Protein AF-A0A8D7ZT74-F1 (afdb_monomer_lite)

Radius of gyration: 28.77 Å; chains: 1; bounding box: 33×111×39 Å

Structure (mmCIF, N/CA/C/O backbone):
data_AF-A0A8D7ZT74-F1
#
_entry.id   AF-A0A8D7ZT74-F1
#
loop_
_atom_site.group_PDB
_atom_site.id
_atom_site.type_symbol
_atom_site.label_atom_id
_atom_site.label_alt_id
_atom_site.label_comp_id
_atom_site.label_asym_id
_atom_site.label_entity_id
_atom_site.label_seq_id
_atom_site.pdbx_PDB_ins_code
_atom_site.Cartn_x
_atom_site.Cartn_y
_atom_site.Cartn_z
_atom_site.occupancy
_atom_site.B_iso_or_equiv
_atom_site.auth_seq_id
_atom_site.auth_comp_id
_atom_site.auth_asym_id
_atom_site.auth_atom_id
_atom_site.pdbx_PDB_model_num
ATOM 1 N N . MET A 1 1 ? 7.612 89.922 0.040 1.00 50.81 1 MET A N 1
ATOM 2 C CA . MET A 1 1 ? 6.736 89.332 1.081 1.00 50.81 1 MET A CA 1
ATOM 3 C C . MET A 1 1 ? 5.707 88.321 0.533 1.00 50.81 1 MET A C 1
ATOM 5 O O . MET A 1 1 ? 4.743 88.034 1.226 1.00 50.81 1 MET A O 1
ATOM 9 N N . VAL A 1 2 ? 5.893 87.746 -0.671 1.00 52.97 2 VAL A N 1
ATOM 10 C CA . VAL A 1 2 ? 4.916 86.804 -1.280 1.00 52.97 2 VAL A CA 1
ATOM 11 C C . VAL A 1 2 ? 5.521 85.419 -1.597 1.00 52.97 2 VAL A C 1
ATOM 13 O O . VAL A 1 2 ? 4.781 84.445 -1.666 1.00 52.97 2 VAL A O 1
ATOM 16 N N . GLU A 1 3 ? 6.849 85.276 -1.694 1.00 52.16 3 GLU A N 1
ATOM 17 C CA . GLU A 1 3 ? 7.494 83.979 -1.998 1.00 52.16 3 GLU A CA 1
ATOM 18 C C . GLU A 1 3 ? 7.649 83.031 -0.795 1.00 52.16 3 GLU A C 1
ATOM 20 O O . GLU A 1 3 ? 7.615 81.814 -0.961 1.00 52.16 3 GLU A O 1
ATOM 25 N N . GLU A 1 4 ? 7.730 83.545 0.433 1.00 50.16 4 GLU A N 1
ATOM 26 C CA . GLU A 1 4 ? 7.995 82.718 1.624 1.00 50.16 4 GLU A CA 1
ATOM 27 C C . GLU A 1 4 ? 6.780 81.864 2.050 1.00 50.16 4 GLU A C 1
ATOM 29 O O . GLU A 1 4 ? 6.919 80.769 2.592 1.00 50.16 4 GLU A O 1
ATOM 34 N N . ALA A 1 5 ? 5.560 82.302 1.716 1.00 52.59 5 ALA A N 1
ATOM 35 C CA . ALA A 1 5 ? 4.325 81.583 2.042 1.00 52.59 5 ALA A CA 1
ATOM 36 C C . ALA A 1 5 ? 4.020 80.400 1.097 1.00 52.59 5 ALA A C 1
ATOM 38 O O . ALA A 1 5 ? 3.208 79.533 1.438 1.00 52.59 5 ALA A O 1
ATOM 39 N N . ALA A 1 6 ? 4.641 80.353 -0.088 1.00 53.47 6 ALA A N 1
ATOM 40 C CA . ALA A 1 6 ? 4.446 79.275 -1.059 1.00 53.47 6 ALA A CA 1
ATOM 41 C C . ALA A 1 6 ? 5.324 78.050 -0.740 1.00 53.47 6 ALA A C 1
ATOM 43 O O . ALA A 1 6 ? 4.832 76.921 -0.788 1.00 53.47 6 ALA A O 1
ATOM 44 N N . ALA A 1 7 ? 6.573 78.271 -0.315 1.00 55.19 7 ALA A N 1
ATOM 45 C CA . ALA A 1 7 ? 7.520 77.206 0.030 1.00 55.19 7 ALA A CA 1
ATOM 46 C C . ALA A 1 7 ? 7.070 76.381 1.257 1.00 55.19 7 ALA A C 1
ATOM 48 O O . ALA A 1 7 ? 7.042 75.150 1.207 1.00 55.19 7 ALA A O 1
ATOM 49 N N . LEU A 1 8 ? 6.578 77.047 2.312 1.00 55.69 8 LEU A N 1
ATOM 50 C CA . LEU A 1 8 ? 6.068 76.393 3.530 1.00 55.69 8 LEU A CA 1
ATOM 51 C C . LEU A 1 8 ? 4.826 75.513 3.277 1.00 55.69 8 LEU A C 1
ATOM 53 O O . LEU A 1 8 ? 4.621 74.496 3.947 1.00 55.69 8 LEU A O 1
ATOM 57 N N . LYS A 1 9 ? 3.992 75.862 2.287 1.00 52.91 9 LYS A N 1
ATOM 58 C CA . LYS A 1 9 ? 2.822 75.049 1.904 1.00 52.91 9 LYS A CA 1
ATOM 59 C C . LYS A 1 9 ? 3.209 73.817 1.085 1.00 52.91 9 LYS A C 1
ATOM 61 O O . LYS A 1 9 ? 2.532 72.791 1.191 1.00 52.91 9 LYS A O 1
ATOM 66 N N . GLU A 1 10 ? 4.280 73.882 0.295 1.00 55.50 10 GLU A N 1
ATOM 67 C CA . GLU A 1 10 ? 4.734 72.748 -0.516 1.00 55.50 10 GLU A CA 1
ATOM 68 C C . GLU A 1 10 ? 5.486 71.694 0.321 1.00 55.50 10 GLU A C 1
ATOM 70 O O . GLU A 1 10 ? 5.244 70.490 0.160 1.00 55.50 10 GLU A O 1
ATOM 75 N N . GLU A 1 11 ? 6.309 72.120 1.288 1.00 56.75 11 GLU A N 1
ATOM 76 C CA . GLU A 1 11 ? 6.985 71.213 2.232 1.00 56.75 11 GLU A CA 1
ATOM 77 C C . GLU A 1 11 ? 5.994 70.482 3.153 1.00 56.75 11 GLU A C 1
ATOM 79 O O . GLU A 1 11 ? 6.105 69.265 3.345 1.00 56.75 11 GLU A O 1
ATOM 84 N N . SER A 1 12 ? 4.950 71.170 3.631 1.00 58.59 12 SER A N 1
ATOM 85 C CA . SER A 1 12 ? 3.907 70.578 4.486 1.00 58.59 12 SER A CA 1
ATOM 86 C C . SER A 1 12 ? 3.098 69.480 3.767 1.00 58.59 12 SER A C 1
ATOM 88 O O . SER A 1 12 ? 2.785 68.428 4.336 1.00 58.59 12 SER A O 1
ATOM 90 N N . LYS A 1 13 ? 2.847 69.637 2.458 1.00 60.62 13 LYS A N 1
ATOM 91 C CA . LYS A 1 13 ? 2.103 68.650 1.653 1.00 60.62 13 LYS A CA 1
ATOM 92 C C . LYS A 1 13 ? 2.939 67.402 1.317 1.00 60.62 13 LYS A C 1
ATOM 94 O O . LYS A 1 13 ? 2.393 66.296 1.249 1.00 60.62 13 LYS A O 1
ATOM 99 N N . LYS A 1 14 ? 4.263 67.544 1.151 1.00 60.19 14 LYS A N 1
ATOM 100 C CA . LYS A 1 14 ? 5.202 66.414 0.970 1.00 60.19 14 LYS A CA 1
ATOM 101 C C . LYS A 1 14 ? 5.431 65.635 2.271 1.00 60.19 14 LYS A C 1
ATOM 103 O O . LYS A 1 14 ? 5.461 64.401 2.230 1.00 60.19 14 LYS A O 1
ATOM 108 N N . ALA A 1 15 ? 5.516 66.316 3.416 1.00 58.72 15 ALA A N 1
ATOM 109 C CA . ALA A 1 15 ? 5.643 65.676 4.728 1.00 58.72 15 ALA A CA 1
ATOM 110 C C . ALA A 1 15 ? 4.406 64.825 5.078 1.00 58.72 15 ALA A C 1
ATOM 112 O O . ALA A 1 15 ? 4.544 63.661 5.467 1.00 58.72 15 ALA A O 1
ATOM 113 N N . ALA A 1 16 ? 3.198 65.341 4.821 1.00 60.66 16 ALA A N 1
ATOM 114 C CA . ALA A 1 16 ? 1.949 64.611 5.055 1.00 60.66 16 ALA A CA 1
ATOM 115 C C . ALA A 1 16 ? 1.825 63.334 4.194 1.00 60.66 16 ALA A C 1
ATOM 117 O O . ALA A 1 16 ? 1.403 62.282 4.680 1.00 60.66 16 ALA A O 1
ATOM 118 N N . LYS A 1 17 ? 2.262 63.375 2.926 1.00 63.47 17 LYS A N 1
ATOM 119 C CA . LYS A 1 17 ? 2.197 62.215 2.015 1.00 63.47 17 LYS A CA 1
ATOM 120 C C . LYS A 1 17 ? 3.207 61.113 2.376 1.00 63.47 17 LYS A C 1
ATOM 122 O O . LYS A 1 17 ? 2.916 59.931 2.189 1.00 63.47 17 LYS A O 1
ATOM 127 N N . LYS A 1 18 ? 4.370 61.473 2.937 1.00 61.38 18 LYS A N 1
ATOM 128 C CA . LYS A 1 18 ? 5.389 60.514 3.406 1.00 61.38 18 LYS A CA 1
ATOM 129 C C . LYS A 1 18 ? 4.980 59.835 4.722 1.00 61.38 18 LYS A C 1
ATOM 131 O O . LYS A 1 18 ? 5.212 58.636 4.873 1.00 61.38 18 LYS A O 1
ATOM 136 N N . ALA A 1 19 ? 4.301 60.558 5.616 1.00 60.06 19 ALA A N 1
ATOM 137 C CA . ALA A 1 19 ? 3.733 59.994 6.844 1.00 60.06 19 ALA A CA 1
ATOM 138 C C . ALA A 1 19 ? 2.594 58.994 6.555 1.00 60.06 19 ALA A C 1
ATOM 140 O O . ALA A 1 19 ? 2.574 57.900 7.121 1.00 60.06 19 ALA A O 1
ATOM 141 N N . ALA A 1 20 ? 1.710 59.302 5.598 1.00 59.56 20 ALA A N 1
ATOM 142 C CA . ALA A 1 20 ? 0.624 58.401 5.200 1.00 59.56 20 ALA A CA 1
ATOM 143 C C . ALA A 1 20 ? 1.129 57.092 4.550 1.00 59.56 20 ALA A C 1
ATOM 145 O O . ALA A 1 20 ? 0.601 56.012 4.818 1.00 59.56 20 ALA A O 1
ATOM 146 N N . ALA A 1 21 ? 2.196 57.155 3.742 1.00 61.31 21 ALA A N 1
ATOM 147 C CA . ALA A 1 21 ? 2.787 55.968 3.115 1.00 61.31 21 ALA A CA 1
ATOM 148 C C . ALA A 1 21 ? 3.536 55.060 4.115 1.00 61.31 21 ALA A C 1
ATOM 150 O O . ALA A 1 21 ? 3.545 53.835 3.954 1.00 61.31 21 ALA A O 1
ATOM 151 N N . ALA A 1 22 ? 4.138 55.637 5.161 1.00 61.06 22 ALA A N 1
ATOM 152 C CA . ALA A 1 22 ? 4.781 54.878 6.234 1.00 61.06 22 ALA A CA 1
ATOM 153 C C . ALA A 1 22 ? 3.751 54.159 7.126 1.00 61.06 22 ALA A C 1
ATOM 155 O O . ALA A 1 22 ? 3.940 52.983 7.448 1.00 61.06 22 ALA A O 1
ATOM 156 N N . ALA A 1 23 ? 2.626 54.814 7.435 1.00 59.34 23 ALA A N 1
ATOM 157 C CA . ALA A 1 23 ? 1.531 54.214 8.198 1.00 59.34 23 ALA A CA 1
ATOM 158 C C . ALA A 1 23 ? 0.884 53.023 7.459 1.00 59.34 23 ALA A C 1
ATOM 160 O O . ALA A 1 23 ? 0.647 51.973 8.057 1.00 59.34 23 ALA A O 1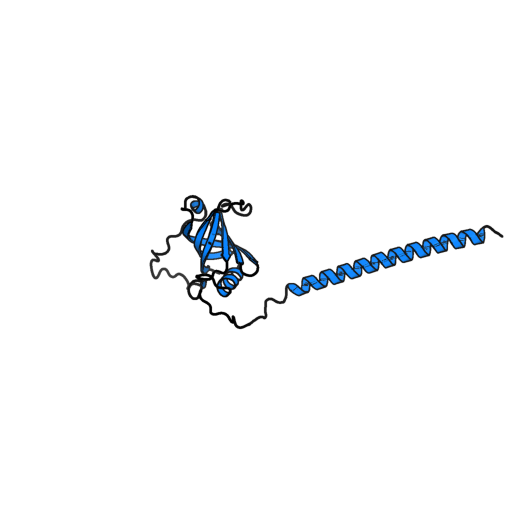
ATOM 161 N N . ALA A 1 24 ? 0.696 53.124 6.137 1.00 61.09 24 ALA A N 1
ATOM 162 C CA . ALA A 1 24 ? 0.127 52.036 5.336 1.00 61.09 24 ALA A CA 1
ATOM 163 C C . ALA A 1 24 ? 1.054 50.805 5.221 1.00 61.09 24 ALA A C 1
ATOM 165 O O . ALA A 1 24 ? 0.582 49.665 5.233 1.00 61.09 24 ALA A O 1
ATOM 166 N N . LYS A 1 25 ? 2.382 51.000 5.149 1.00 61.19 25 LYS A N 1
ATOM 167 C CA . LYS A 1 25 ? 3.352 49.884 5.156 1.00 61.19 25 LYS A CA 1
ATOM 168 C C . LYS A 1 25 ? 3.457 49.201 6.524 1.00 61.19 25 LYS A C 1
ATOM 170 O O . LYS A 1 25 ? 3.670 47.990 6.569 1.00 61.19 25 LYS A O 1
ATOM 175 N N . ALA A 1 26 ? 3.286 49.944 7.618 1.00 59.56 26 ALA A N 1
ATOM 176 C CA . ALA A 1 26 ? 3.262 49.375 8.964 1.00 59.56 26 ALA A CA 1
ATOM 177 C C . ALA A 1 26 ? 2.001 48.525 9.205 1.00 59.56 26 ALA A C 1
ATOM 179 O O . ALA A 1 26 ? 2.115 47.414 9.723 1.00 59.56 26 ALA A O 1
ATOM 180 N N . ALA A 1 27 ? 0.834 48.980 8.734 1.00 59.22 27 ALA A N 1
ATOM 181 C CA . ALA A 1 27 ? -0.420 48.231 8.844 1.00 59.22 27 ALA A CA 1
ATOM 182 C C . ALA A 1 27 ? -0.376 46.893 8.080 1.00 59.22 27 ALA A C 1
ATOM 184 O O . ALA A 1 27 ? -0.670 45.847 8.657 1.00 59.22 27 ALA A O 1
ATOM 185 N N . LYS A 1 28 ? 0.122 46.879 6.831 1.00 60.75 28 LYS A N 1
ATOM 186 C CA . LYS A 1 28 ? 0.255 45.626 6.057 1.00 60.75 28 LYS A CA 1
ATOM 187 C C . LYS A 1 28 ? 1.264 44.636 6.652 1.00 60.75 28 LYS A C 1
ATOM 189 O O . LYS A 1 28 ? 1.085 43.427 6.523 1.00 60.75 28 LYS A O 1
ATOM 194 N N . LYS A 1 29 ? 2.322 45.118 7.316 1.00 60.19 29 LYS A N 1
ATOM 195 C CA . LYS A 1 29 ? 3.305 44.241 7.979 1.00 60.19 29 LYS A CA 1
ATOM 196 C C . LYS A 1 29 ? 2.757 43.637 9.278 1.00 60.19 29 LYS A C 1
ATOM 198 O O . LYS A 1 29 ? 3.170 42.538 9.638 1.00 60.19 29 LYS A O 1
ATOM 203 N N . ALA A 1 30 ? 1.831 44.316 9.957 1.00 57.47 30 ALA A N 1
ATOM 204 C CA . ALA A 1 30 ? 1.140 43.778 11.128 1.00 57.47 30 ALA A CA 1
ATOM 205 C C . ALA A 1 30 ? 0.102 42.711 10.738 1.00 57.47 30 ALA A C 1
ATOM 207 O O . ALA A 1 30 ? 0.057 41.648 11.356 1.00 57.47 30 ALA A O 1
ATOM 208 N N . GLU A 1 31 ? -0.647 42.934 9.658 1.00 57.47 31 GLU A N 1
ATOM 209 C CA . GLU A 1 31 ? -1.674 42.000 9.177 1.00 57.47 31 GLU A CA 1
ATOM 210 C C . GLU A 1 31 ? -1.068 40.672 8.680 1.00 57.47 31 GLU A C 1
ATOM 212 O O . GLU A 1 31 ? -1.524 39.589 9.047 1.00 57.47 31 GLU A O 1
ATOM 217 N N . HIS A 1 32 ? 0.062 40.725 7.962 1.00 57.56 32 HIS A N 1
ATOM 218 C CA . HIS A 1 32 ? 0.750 39.516 7.487 1.00 57.56 32 HIS A CA 1
ATOM 219 C C . HIS A 1 32 ? 1.459 38.730 8.610 1.00 57.56 32 HIS A C 1
ATOM 221 O O . HIS A 1 32 ? 1.722 37.533 8.467 1.00 57.56 32 HIS A O 1
ATOM 227 N N . LYS A 1 33 ? 1.768 39.384 9.741 1.00 57.53 33 LYS A N 1
ATOM 228 C CA . LYS A 1 33 ? 2.354 38.728 10.922 1.00 57.53 33 LYS A CA 1
ATOM 229 C C . LYS A 1 33 ? 1.283 38.060 11.796 1.00 57.53 33 LYS A C 1
ATOM 231 O O . LYS A 1 33 ? 1.589 37.069 12.449 1.00 57.53 33 LYS A O 1
ATOM 236 N N . ALA A 1 34 ? 0.040 38.548 11.753 1.00 52.50 34 ALA A N 1
ATOM 237 C CA . ALA A 1 34 ? -1.108 37.912 12.398 1.00 52.50 34 ALA A CA 1
ATOM 238 C C . ALA A 1 34 ? -1.614 36.685 11.613 1.00 52.50 34 ALA A C 1
ATOM 240 O O . ALA A 1 34 ? -1.901 35.655 12.218 1.00 52.50 34 ALA A O 1
ATOM 241 N N . ALA A 1 35 ? -1.619 36.734 10.274 1.00 53.62 35 ALA A N 1
ATOM 242 C CA . ALA A 1 35 ? -1.985 35.580 9.442 1.00 53.62 35 ALA A CA 1
ATOM 243 C C . ALA A 1 35 ? -0.994 34.401 9.579 1.00 53.62 35 ALA A C 1
ATOM 245 O O . ALA A 1 35 ? -1.405 33.249 9.679 1.00 53.62 35 ALA A O 1
ATOM 246 N N . ALA A 1 36 ? 0.312 34.680 9.692 1.00 51.69 36 ALA A N 1
ATOM 247 C CA . ALA A 1 36 ? 1.335 33.646 9.895 1.00 51.69 36 ALA A CA 1
ATOM 248 C C . ALA A 1 36 ? 1.324 33.018 11.309 1.00 51.69 36 ALA A C 1
ATOM 250 O O . ALA A 1 36 ? 1.883 31.939 11.508 1.00 51.69 36 ALA A O 1
ATOM 251 N N . ALA A 1 37 ? 0.699 33.678 12.291 1.00 49.38 37 ALA A N 1
ATOM 252 C CA . ALA A 1 37 ? 0.495 33.130 13.633 1.00 49.38 37 ALA A CA 1
ATOM 253 C C . ALA A 1 37 ? -0.772 32.256 13.722 1.00 49.38 37 ALA A C 1
ATOM 255 O O . ALA A 1 37 ? -0.805 31.328 14.526 1.00 49.38 37 ALA A O 1
ATOM 256 N N . ALA A 1 38 ? -1.773 32.495 12.866 1.00 45.69 38 ALA A N 1
ATOM 257 C CA . ALA A 1 38 ? -2.982 31.674 12.783 1.00 45.69 38 ALA A CA 1
ATOM 258 C C . ALA A 1 38 ? -2.746 30.316 12.088 1.00 45.69 38 ALA A C 1
ATOM 260 O O . ALA A 1 38 ? -3.379 29.332 12.461 1.00 45.69 38 ALA A O 1
ATOM 261 N N . GLU A 1 39 ? -1.797 30.217 11.146 1.00 46.19 39 GLU A N 1
ATOM 262 C CA . GLU A 1 39 ? -1.464 28.928 10.507 1.00 46.19 39 GLU A CA 1
ATOM 263 C C . GLU A 1 39 ? -0.535 28.033 11.344 1.00 46.19 39 GLU A C 1
ATOM 265 O O . GLU A 1 39 ? -0.595 26.811 11.229 1.00 46.19 39 GLU A O 1
ATOM 270 N N . LYS A 1 40 ? 0.275 28.594 12.253 1.00 43.88 40 LYS A N 1
ATOM 271 C CA . LYS A 1 40 ? 1.086 27.780 13.182 1.00 43.88 40 LYS A CA 1
ATOM 272 C C . LYS A 1 40 ? 0.281 27.167 14.334 1.00 43.88 40 LYS A C 1
ATOM 274 O O . LYS A 1 40 ? 0.768 26.235 14.965 1.00 43.88 40 LYS A O 1
ATOM 279 N N . GLY A 1 41 ? -0.952 27.626 14.561 1.00 38.00 41 GLY A N 1
ATOM 280 C CA . GLY A 1 41 ? -1.878 27.064 15.550 1.00 38.00 41 GLY A CA 1
ATOM 281 C C . GLY A 1 41 ? -2.642 25.812 15.093 1.00 38.00 41 GLY A C 1
ATOM 282 O O . GLY A 1 41 ? -3.362 25.230 15.897 1.00 38.00 41 GLY A O 1
ATOM 283 N N . GLN A 1 42 ? -2.501 25.372 13.834 1.00 39.94 42 GLN A N 1
ATOM 284 C CA . GLN A 1 42 ? -3.144 24.143 13.329 1.00 39.94 42 GLN A CA 1
ATOM 285 C C . GLN A 1 42 ? -2.219 22.915 13.297 1.00 39.94 42 GLN A C 1
ATOM 287 O O . GLN A 1 42 ? -2.681 21.809 13.029 1.00 39.94 42 GLN A O 1
ATOM 292 N N . THR A 1 43 ? -0.933 23.070 13.621 1.00 42.84 43 THR A N 1
ATOM 293 C CA . THR A 1 43 ? 0.034 21.956 13.694 1.00 42.84 43 THR A CA 1
ATOM 294 C C . THR A 1 43 ? 0.241 21.371 15.094 1.00 42.84 43 THR A C 1
ATOM 296 O O . THR A 1 43 ? 1.012 20.428 15.233 1.00 42.84 43 THR A O 1
ATOM 299 N N . GLU A 1 44 ? -0.470 21.855 16.117 1.00 37.66 44 GLU A N 1
ATOM 300 C CA . GLU A 1 44 ? -0.337 21.370 17.506 1.00 37.66 44 GLU A CA 1
ATOM 301 C C . GLU A 1 44 ? -1.633 20.795 18.105 1.00 37.66 44 GLU A C 1
ATOM 303 O O . GLU A 1 44 ? -1.766 20.709 19.319 1.00 37.66 44 GLU A O 1
ATOM 308 N N . ASN A 1 45 ? -2.585 20.342 17.279 1.00 38.44 45 ASN A N 1
ATOM 309 C CA . ASN A 1 45 ? -3.829 19.738 17.781 1.00 38.44 45 ASN A CA 1
ATOM 310 C C . ASN A 1 45 ? -4.283 18.484 17.007 1.00 38.44 45 ASN A C 1
ATOM 312 O O . ASN A 1 45 ? -5.438 18.355 16.616 1.00 38.44 45 ASN A O 1
ATOM 316 N N . VAL A 1 46 ? -3.378 17.518 16.805 1.00 41.78 46 VAL A N 1
ATOM 317 C CA . VAL A 1 46 ? -3.775 16.113 16.523 1.00 41.78 46 VAL A CA 1
ATOM 318 C C . VAL A 1 46 ? -3.277 15.151 17.615 1.00 41.78 46 VAL A C 1
ATOM 320 O O . VAL A 1 46 ? -3.461 13.940 17.535 1.00 41.78 46 VAL A O 1
ATOM 323 N N . SER A 1 47 ? -2.721 15.687 18.703 1.00 42.22 47 SER A N 1
ATOM 324 C CA . SER A 1 47 ? -2.228 14.907 19.843 1.00 42.22 47 SER A CA 1
ATOM 325 C C . SER A 1 47 ? -3.165 14.968 21.052 1.00 42.22 47 SER A C 1
ATOM 327 O O . SER A 1 47 ? -2.680 14.957 22.173 1.00 42.22 47 SER A O 1
ATOM 329 N N . ALA A 1 48 ? -4.485 15.072 20.866 1.00 41.66 48 ALA A N 1
ATOM 330 C CA . ALA A 1 48 ? -5.454 14.950 21.964 1.00 41.66 48 ALA A CA 1
ATOM 331 C C . ALA A 1 48 ? -6.901 14.806 21.460 1.00 41.66 48 ALA A C 1
ATOM 333 O O . ALA A 1 48 ? -7.774 15.570 21.843 1.00 41.66 48 ALA A O 1
ATOM 334 N N . GLU A 1 49 ? -7.186 13.806 20.627 1.00 34.12 49 GLU A N 1
ATOM 335 C CA . GLU A 1 49 ? -8.556 13.287 20.536 1.00 34.12 49 GLU A CA 1
ATOM 336 C C . GLU A 1 49 ? -8.524 11.776 20.748 1.00 34.12 49 GLU A C 1
ATOM 338 O O . GLU A 1 49 ? -8.540 10.969 19.815 1.00 34.12 49 GLU A O 1
ATOM 343 N N . GLY A 1 50 ? -8.490 11.403 22.031 1.00 39.06 50 GLY A N 1
ATOM 344 C CA . GLY A 1 50 ? -9.046 10.148 22.531 1.00 39.06 50 GLY A CA 1
ATOM 345 C C . GLY A 1 50 ? -10.573 10.165 22.431 1.00 39.06 50 GLY A C 1
ATOM 346 O O . GLY A 1 50 ? -11.263 9.959 23.421 1.00 39.06 50 GLY A O 1
ATOM 347 N N . GLY A 1 51 ? -11.094 10.467 21.241 1.00 39.09 51 GLY A N 1
ATOM 348 C CA . GLY A 1 51 ? -12.492 10.252 20.921 1.00 39.09 51 GLY A CA 1
ATOM 349 C C . GLY A 1 51 ? -12.683 8.766 20.675 1.00 39.09 51 GLY A C 1
ATOM 350 O O . GLY A 1 51 ? -12.046 8.205 19.780 1.00 39.09 51 GLY A O 1
ATOM 351 N N . GLU A 1 52 ? -13.533 8.133 21.480 1.00 45.19 52 GLU A N 1
ATOM 352 C CA . GLU A 1 52 ? -14.133 6.842 21.160 1.00 45.19 52 GLU A CA 1
ATOM 353 C C . GLU A 1 52 ? -14.437 6.777 19.662 1.00 45.19 52 GLU A C 1
ATOM 355 O O . GLU A 1 52 ? -15.157 7.613 19.107 1.00 45.19 52 GLU A O 1
ATOM 360 N N . TYR A 1 53 ? -13.852 5.790 18.988 1.00 50.22 53 TYR A N 1
ATOM 361 C CA . TYR A 1 53 ? -14.152 5.487 17.600 1.00 50.22 53 TYR A CA 1
ATOM 362 C C . TYR A 1 53 ? -15.587 4.948 17.543 1.00 50.22 53 TYR A C 1
ATOM 364 O O . TYR A 1 53 ? -15.806 3.743 17.533 1.00 50.22 53 TYR A O 1
ATOM 372 N N . ALA A 1 54 ? -16.571 5.849 17.544 1.00 52.50 54 ALA A N 1
ATOM 373 C CA . ALA A 1 54 ? -18.007 5.573 17.642 1.00 52.50 54 ALA A CA 1
ATOM 374 C C . ALA A 1 54 ? -18.609 4.925 16.372 1.00 52.50 54 ALA A C 1
ATOM 376 O O . ALA A 1 54 ? -19.764 5.149 16.016 1.00 52.50 54 ALA A O 1
ATOM 377 N N . GLY A 1 55 ? -17.814 4.137 15.651 1.00 61.81 55 GLY A N 1
ATOM 378 C CA . GLY A 1 55 ? -18.240 3.270 14.565 1.00 61.81 55 GLY A CA 1
ATOM 379 C C . GLY A 1 55 ? -17.581 1.908 14.742 1.00 61.81 55 GLY A C 1
ATOM 380 O O . GLY A 1 55 ? -16.375 1.831 14.973 1.00 61.81 55 GLY A O 1
ATOM 381 N N . LYS A 1 56 ? -18.378 0.842 14.635 1.00 76.44 56 LYS A N 1
ATOM 382 C CA . LYS A 1 56 ? -17.909 -0.543 14.730 1.00 76.44 56 LYS A CA 1
ATOM 383 C C . LYS A 1 56 ? -16.757 -0.758 13.745 1.00 76.44 56 LYS A C 1
ATOM 385 O O . LYS A 1 56 ? -16.937 -0.539 12.548 1.00 76.44 56 LYS A 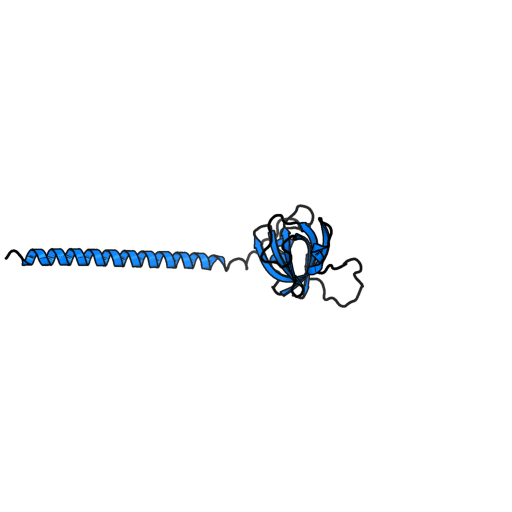O 1
ATOM 390 N N . ASP A 1 57 ? -15.585 -1.133 14.250 1.00 84.31 57 ASP A N 1
ATOM 391 C CA . ASP A 1 57 ? -14.463 -1.504 13.395 1.00 84.31 57 ASP A CA 1
ATOM 392 C C . ASP A 1 57 ? -14.766 -2.857 12.753 1.00 84.31 57 ASP A C 1
ATOM 394 O O . ASP A 1 57 ? -14.908 -3.865 13.439 1.00 84.31 57 ASP A O 1
ATOM 398 N N . TYR A 1 58 ? -14.932 -2.867 11.437 1.00 88.75 58 TYR A N 1
ATOM 399 C CA . TYR A 1 58 ? -15.136 -4.089 10.657 1.00 88.75 58 TYR A CA 1
ATOM 400 C C . TYR A 1 58 ? -13.842 -4.573 9.992 1.00 88.75 58 TYR A C 1
ATOM 402 O O . TYR A 1 58 ? -13.866 -5.571 9.278 1.00 88.75 58 TYR A O 1
ATOM 410 N N . SER A 1 59 ? -12.719 -3.885 10.225 1.00 87.81 59 SER A N 1
ATOM 411 C CA . SER A 1 59 ? -11.392 -4.255 9.722 1.00 87.81 59 SER A CA 1
ATOM 412 C C . SER A 1 59 ? -10.510 -4.896 10.787 1.00 87.81 59 SER A C 1
ATOM 414 O O . SER A 1 59 ? -9.306 -5.052 10.574 1.00 87.81 59 SER A O 1
ATOM 416 N N . GLU A 1 60 ? -11.083 -5.268 11.931 1.00 86.50 60 GLU A N 1
ATOM 417 C CA . GLU A 1 60 ? -10.348 -5.925 13.003 1.00 86.50 60 GLU A CA 1
ATOM 418 C C . GLU A 1 60 ? -9.679 -7.211 12.479 1.00 86.50 60 GLU A C 1
ATOM 420 O O . GLU A 1 60 ? -10.304 -8.045 11.824 1.00 86.50 60 GLU A O 1
ATOM 425 N N . GLY A 1 61 ? -8.370 -7.342 12.708 1.00 90.25 61 GLY A N 1
ATOM 426 C CA . GLY A 1 61 ? -7.554 -8.448 12.193 1.00 90.25 61 GLY A CA 1
ATOM 427 C C . GLY A 1 61 ? -6.991 -8.251 10.779 1.00 90.25 61 GLY A C 1
ATOM 428 O O . GLY A 1 61 ? -6.046 -8.952 10.416 1.00 90.25 61 GLY A O 1
ATOM 429 N N . LEU A 1 62 ? -7.482 -7.275 10.006 1.00 93.19 62 LEU A N 1
ATOM 430 C CA . LEU A 1 62 ? -6.961 -6.933 8.670 1.00 93.19 62 LEU A CA 1
ATOM 431 C C . LEU A 1 62 ? -5.852 -5.875 8.714 1.00 93.19 62 LEU A C 1
ATOM 433 O O . LEU A 1 62 ? -5.232 -5.573 7.693 1.00 93.19 62 LEU A O 1
ATOM 437 N N . TYR A 1 63 ? -5.589 -5.297 9.886 1.00 95.25 63 TYR A N 1
ATOM 438 C CA . TYR A 1 63 ? -4.488 -4.367 10.074 1.00 95.25 63 TYR A CA 1
ATOM 439 C C . TYR A 1 63 ? -3.879 -4.439 11.475 1.00 95.25 63 TYR 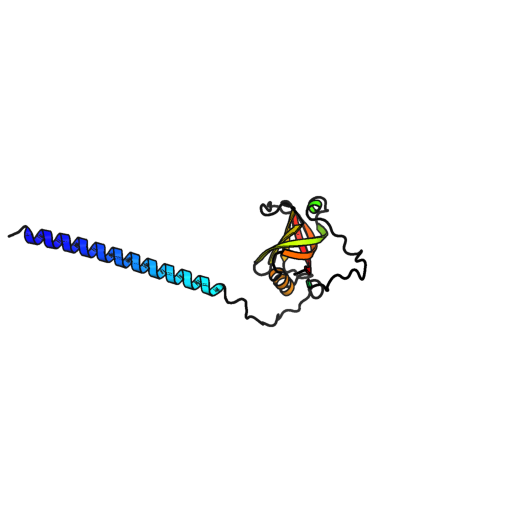A C 1
ATOM 441 O O . TYR A 1 63 ? -4.489 -4.956 12.409 1.00 95.25 63 TYR A O 1
ATOM 449 N N . GLY A 1 64 ? -2.667 -3.902 11.625 1.00 94.50 64 GLY A N 1
ATOM 450 C CA . GLY A 1 64 ? -2.019 -3.738 12.928 1.00 94.50 64 GLY A CA 1
ATOM 451 C C . GLY A 1 64 ? -0.525 -4.039 12.917 1.00 94.50 64 GLY A C 1
ATOM 452 O O . GLY A 1 64 ? 0.072 -4.291 11.872 1.00 94.50 64 GLY A O 1
ATOM 453 N N . ALA A 1 65 ? 0.090 -4.005 14.099 1.00 94.62 65 ALA A N 1
ATOM 454 C CA . ALA A 1 65 ? 1.470 -4.440 14.281 1.00 94.62 65 ALA A CA 1
ATOM 455 C C . ALA A 1 65 ? 1.527 -5.961 14.446 1.00 94.62 65 ALA A C 1
ATOM 457 O O . ALA A 1 65 ? 0.867 -6.540 15.310 1.00 94.62 65 ALA A O 1
ATOM 458 N N . THR A 1 66 ? 2.322 -6.611 13.605 1.00 91.44 66 THR A N 1
ATOM 459 C CA . THR A 1 66 ? 2.569 -8.049 13.706 1.00 91.44 66 THR A CA 1
ATOM 460 C C . THR A 1 66 ? 3.556 -8.347 14.826 1.00 91.44 66 THR A C 1
ATOM 462 O O . THR A 1 66 ? 4.393 -7.522 15.193 1.00 91.44 66 THR A O 1
ATOM 465 N N . LYS A 1 67 ? 3.452 -9.552 15.393 1.00 91.44 67 LYS A N 1
ATOM 466 C CA . LYS A 1 67 ? 4.453 -10.050 16.339 1.00 91.44 67 LYS A CA 1
ATOM 467 C C . LYS A 1 67 ? 5.794 -10.211 15.626 1.00 91.44 67 LYS A C 1
ATOM 469 O O . LYS A 1 67 ? 5.833 -10.491 14.429 1.00 91.44 67 LYS A O 1
ATOM 474 N N . MET A 1 68 ? 6.876 -10.100 16.394 1.00 91.62 68 MET A N 1
ATOM 475 C CA . MET A 1 68 ? 8.228 -10.360 15.906 1.00 91.62 68 MET A CA 1
ATOM 476 C C . MET A 1 68 ? 8.272 -11.692 15.149 1.00 91.62 68 MET A C 1
ATOM 478 O O . MET A 1 68 ? 7.893 -12.738 15.679 1.00 91.62 68 MET A O 1
ATOM 482 N N . ILE A 1 69 ? 8.733 -11.643 13.900 1.00 91.00 69 ILE A N 1
ATOM 483 C CA . ILE A 1 69 ? 8.862 -12.830 13.058 1.00 91.00 69 ILE A CA 1
ATOM 484 C C . ILE A 1 69 ? 10.035 -13.662 13.586 1.00 91.00 69 ILE A C 1
ATOM 486 O O . ILE A 1 69 ? 11.190 -13.269 13.456 1.00 91.00 69 ILE A O 1
ATOM 490 N N . GLN A 1 70 ? 9.726 -14.820 14.171 1.00 93.12 70 GLN A N 1
ATOM 491 C CA . GLN A 1 70 ? 10.697 -15.767 14.741 1.00 93.12 70 GLN A CA 1
ATOM 492 C C . GLN A 1 70 ? 10.785 -17.081 13.942 1.00 93.12 70 GLN A C 1
ATOM 494 O O . GLN A 1 70 ? 11.204 -18.105 14.470 1.00 93.12 70 GLN A O 1
ATOM 499 N N . SER A 1 71 ? 10.352 -17.075 12.675 1.00 88.94 71 SER A N 1
ATOM 500 C CA . SER A 1 71 ? 10.378 -18.244 11.774 1.00 88.94 71 SER A CA 1
ATOM 501 C C . SER A 1 71 ? 9.704 -19.509 12.336 1.00 88.94 71 SER A C 1
ATOM 503 O O . SER A 1 71 ? 10.064 -20.624 11.972 1.00 88.94 71 SER A O 1
ATOM 505 N N . THR A 1 72 ? 8.705 -19.346 13.208 1.00 87.75 72 THR A N 1
ATOM 506 C CA . THR A 1 72 ? 8.012 -20.455 13.885 1.00 87.75 72 THR A CA 1
ATOM 507 C C . THR A 1 72 ? 7.109 -21.268 12.958 1.00 87.75 72 THR A C 1
ATOM 509 O O . THR A 1 72 ? 6.843 -22.434 13.229 1.00 87.75 72 THR A O 1
ATOM 512 N N . CYS A 1 73 ? 6.635 -20.678 11.858 1.00 75.88 73 CYS A N 1
ATOM 513 C CA . CYS A 1 73 ? 5.833 -21.359 10.847 1.00 75.88 73 CYS A CA 1
ATOM 514 C C . CYS A 1 73 ? 6.097 -20.792 9.444 1.00 75.88 73 CYS A C 1
ATOM 516 O O . CYS A 1 73 ? 6.457 -19.624 9.273 1.00 75.88 73 CYS A O 1
ATOM 518 N N . ARG A 1 74 ? 5.923 -21.638 8.422 1.00 75.50 74 ARG A N 1
ATOM 519 C CA . ARG A 1 74 ? 6.041 -21.242 7.015 1.00 75.50 74 ARG A CA 1
ATOM 520 C C . ARG A 1 74 ? 4.696 -20.693 6.539 1.00 75.50 74 ARG A C 1
ATOM 522 O O . ARG A 1 74 ? 3.768 -21.459 6.307 1.00 75.50 74 ARG A O 1
ATOM 529 N N . HIS A 1 75 ? 4.606 -19.378 6.372 1.00 76.81 75 HIS A N 1
ATOM 530 C CA . HIS A 1 75 ? 3.424 -18.691 5.836 1.00 76.81 75 HIS A CA 1
ATOM 531 C C . HIS A 1 75 ? 3.316 -18.861 4.311 1.00 76.81 75 HIS A C 1
ATOM 533 O O . HIS A 1 75 ? 3.586 -17.933 3.552 1.00 76.81 75 HIS A O 1
ATOM 539 N N . ALA A 1 76 ? 2.999 -20.077 3.855 1.00 76.88 76 ALA A N 1
ATOM 540 C CA . ALA A 1 76 ? 2.894 -20.408 2.428 1.00 76.88 76 ALA A CA 1
ATOM 541 C C . ALA A 1 76 ? 1.724 -19.698 1.716 1.00 76.88 76 ALA A C 1
ATOM 543 O O . ALA A 1 76 ? 1.713 -19.593 0.495 1.00 76.88 76 ALA A O 1
ATOM 544 N N . ASP A 1 77 ? 0.766 -19.192 2.485 1.00 81.88 77 ASP A N 1
ATOM 545 C CA . ASP A 1 77 ? -0.380 -18.392 2.059 1.00 81.88 77 ASP A CA 1
ATOM 546 C C . ASP A 1 77 ? 0.004 -16.978 1.584 1.00 81.88 77 ASP A C 1
ATOM 548 O O . ASP A 1 77 ? -0.726 -16.359 0.807 1.00 81.88 77 ASP A O 1
ATOM 552 N N . ARG A 1 78 ? 1.167 -16.468 2.011 1.00 86.31 78 ARG A N 1
ATOM 553 C CA . ARG A 1 78 ? 1.659 -15.128 1.663 1.00 86.31 78 ARG A CA 1
ATOM 554 C C . ARG A 1 78 ? 2.736 -15.201 0.583 1.00 86.31 78 ARG A C 1
ATOM 556 O O . ARG A 1 78 ? 3.933 -15.141 0.862 1.00 86.31 78 ARG A O 1
ATOM 563 N N . ALA A 1 79 ? 2.296 -15.330 -0.667 1.00 90.00 79 ALA A N 1
ATOM 564 C CA . ALA A 1 79 ? 3.169 -15.248 -1.835 1.00 90.00 79 ALA A CA 1
ATOM 565 C C . ALA A 1 79 ? 3.469 -13.779 -2.176 1.00 90.00 79 ALA A C 1
ATOM 567 O O . ALA A 1 79 ? 2.631 -13.084 -2.750 1.00 90.00 79 ALA A O 1
ATOM 568 N N . PHE A 1 80 ? 4.655 -13.304 -1.787 1.00 94.12 80 PHE A N 1
ATOM 569 C CA . PHE A 1 80 ? 5.069 -11.922 -2.021 1.00 94.12 80 PHE A CA 1
ATOM 570 C C . PHE A 1 80 ? 5.522 -11.697 -3.462 1.00 94.12 80 PHE A C 1
ATOM 572 O O . PHE A 1 80 ? 6.406 -12.393 -3.959 1.00 94.12 80 PHE A O 1
ATOM 579 N N . VAL A 1 81 ? 4.959 -10.669 -4.084 1.00 95.44 81 VAL A N 1
ATOM 580 C CA . VAL A 1 81 ? 5.386 -10.128 -5.372 1.00 95.44 81 VAL A CA 1
ATOM 581 C C . VAL A 1 81 ? 6.308 -8.939 -5.113 1.00 95.44 81 VAL A C 1
ATOM 583 O O . VAL A 1 81 ? 6.045 -8.113 -4.231 1.00 95.44 81 VAL A O 1
ATOM 586 N N . ALA A 1 82 ? 7.410 -8.863 -5.855 1.00 95.44 82 ALA A N 1
ATOM 587 C CA . ALA A 1 82 ? 8.313 -7.727 -5.775 1.00 95.44 82 ALA A CA 1
ATOM 588 C C . ALA A 1 82 ? 7.709 -6.503 -6.476 1.00 95.44 82 ALA A C 1
ATOM 590 O O . ALA A 1 82 ? 7.033 -6.633 -7.492 1.00 95.44 82 ALA A O 1
ATOM 591 N N . VAL A 1 83 ? 7.991 -5.299 -5.972 1.00 94.69 83 VAL A N 1
ATOM 592 C CA . VAL A 1 83 ? 7.441 -4.051 -6.532 1.00 94.69 83 VAL A CA 1
ATOM 593 C C . VAL A 1 83 ? 7.777 -3.881 -8.020 1.00 94.69 83 VAL A C 1
ATOM 595 O O . VAL A 1 83 ? 6.928 -3.419 -8.770 1.00 94.69 83 VAL A O 1
ATOM 598 N N . HIS A 1 84 ? 8.970 -4.296 -8.457 1.00 93.88 84 HIS A N 1
ATOM 599 C CA . HIS A 1 84 ? 9.383 -4.209 -9.864 1.00 93.88 84 HIS A CA 1
ATOM 600 C C . HIS A 1 84 ? 8.624 -5.167 -10.799 1.00 93.88 84 HIS A C 1
ATOM 602 O O . HIS A 1 84 ? 8.517 -4.897 -11.992 1.00 93.88 84 HIS A O 1
ATOM 608 N N . ASP A 1 85 ? 8.076 -6.263 -10.267 1.00 94.31 85 ASP A N 1
ATOM 609 C CA . ASP A 1 85 ? 7.344 -7.277 -11.039 1.00 94.31 85 ASP A CA 1
ATOM 610 C C . ASP A 1 85 ? 5.832 -7.001 -11.095 1.00 94.31 85 ASP A C 1
ATOM 612 O O . ASP A 1 85 ? 5.078 -7.731 -11.742 1.00 94.31 85 ASP A O 1
ATOM 616 N N . LEU A 1 86 ? 5.353 -5.939 -10.432 1.00 92.81 86 LEU A N 1
ATOM 617 C CA . LEU A 1 86 ? 3.922 -5.621 -10.362 1.00 92.81 86 LEU A CA 1
ATOM 618 C C . LEU A 1 86 ? 3.307 -5.334 -11.734 1.00 92.81 86 LEU A C 1
ATOM 620 O O . LEU A 1 86 ? 2.125 -5.599 -11.940 1.00 92.81 86 LEU A O 1
ATOM 624 N N . SER A 1 87 ? 4.103 -4.837 -12.681 1.00 89.25 87 SER A N 1
ATOM 625 C CA . SER A 1 87 ? 3.669 -4.583 -14.05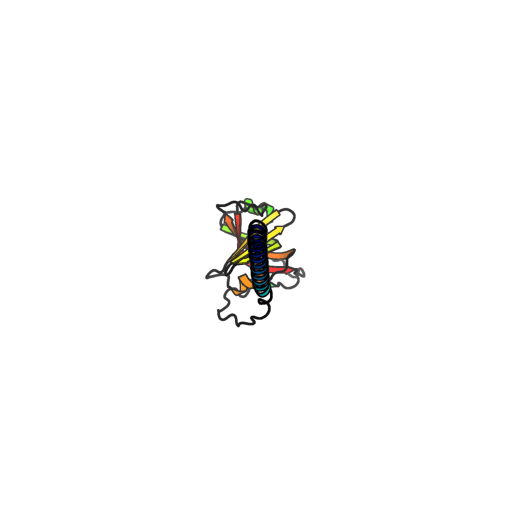8 1.00 89.25 87 SER A CA 1
ATOM 626 C C . SER A 1 87 ? 3.285 -5.858 -14.821 1.00 89.25 87 SER A C 1
ATOM 628 O O . SER A 1 87 ? 2.474 -5.789 -15.745 1.00 89.25 87 SER A O 1
ATOM 630 N N . GLY A 1 88 ? 3.820 -7.018 -14.422 1.00 88.62 88 GLY A N 1
ATOM 631 C CA . GLY A 1 88 ? 3.484 -8.324 -14.993 1.00 88.62 88 GLY A CA 1
ATOM 632 C C . GLY A 1 88 ? 2.260 -8.993 -14.362 1.00 88.62 88 GLY A C 1
ATOM 633 O O . GLY A 1 88 ? 1.833 -10.043 -14.840 1.00 88.62 88 GLY A O 1
ATOM 634 N N . CYS A 1 89 ? 1.692 -8.423 -13.296 1.00 90.38 89 CYS A N 1
ATOM 635 C CA . CYS A 1 89 ? 0.517 -8.985 -12.637 1.00 90.38 89 CYS A CA 1
ATOM 636 C C . CYS A 1 89 ? -0.764 -8.718 -13.435 1.00 90.38 89 CYS A C 1
ATOM 638 O O . CYS A 1 89 ? -0.922 -7.677 -14.077 1.00 90.38 89 CYS A O 1
ATOM 640 N N . GLU A 1 90 ? -1.721 -9.644 -13.349 1.00 88.62 90 GLU A N 1
ATOM 641 C CA . GLU A 1 90 ? -3.042 -9.426 -13.929 1.00 88.62 90 GLU A CA 1
ATOM 642 C C . GLU A 1 90 ? -3.741 -8.231 -13.266 1.00 88.62 90 GLU A C 1
ATOM 644 O O . GLU A 1 90 ? -3.615 -7.971 -12.065 1.00 88.62 90 GLU A O 1
ATOM 649 N N . LYS A 1 91 ? -4.509 -7.492 -14.068 1.00 90.50 91 LYS A N 1
ATOM 650 C CA . LYS A 1 91 ? -5.331 -6.389 -13.567 1.00 90.50 91 LYS A CA 1
ATOM 651 C C . LYS A 1 91 ? -6.352 -6.933 -12.577 1.00 90.50 91 LYS A C 1
ATOM 653 O O . LYS A 1 91 ? -6.907 -8.008 -12.780 1.00 90.50 91 LYS A O 1
ATOM 658 N N . ASP A 1 92 ? -6.584 -6.181 -11.511 1.00 92.19 92 ASP A N 1
ATOM 659 C CA . ASP A 1 92 ? -7.448 -6.560 -10.399 1.00 92.19 92 ASP A CA 1
ATOM 660 C C . ASP A 1 92 ? -7.012 -7.828 -9.645 1.00 92.19 92 ASP A C 1
ATOM 662 O O . ASP A 1 92 ? -7.740 -8.279 -8.755 1.00 92.19 92 ASP A O 1
ATOM 666 N N . ALA A 1 93 ? -5.821 -8.374 -9.915 1.00 93.88 93 ALA A N 1
ATOM 667 C CA . ALA A 1 93 ? -5.268 -9.462 -9.125 1.00 93.88 93 ALA A CA 1
ATOM 668 C C . ALA A 1 93 ? -4.961 -8.999 -7.702 1.00 93.88 93 ALA A C 1
ATOM 670 O O . ALA A 1 93 ? -4.632 -7.837 -7.445 1.00 93.88 93 ALA A O 1
ATOM 671 N N . LEU A 1 94 ? -5.075 -9.938 -6.768 1.00 94.94 94 LEU A N 1
ATOM 672 C CA . LEU A 1 94 ? -4.886 -9.691 -5.351 1.00 94.94 94 LEU A CA 1
ATOM 673 C C . LEU A 1 94 ? -3.535 -10.270 -4.931 1.00 94.94 94 LEU A C 1
ATOM 675 O O . LEU A 1 94 ? -3.338 -11.483 -4.963 1.00 94.94 94 LEU A O 1
ATOM 679 N N . VAL A 1 95 ? -2.603 -9.390 -4.574 1.00 95.75 95 VAL A N 1
ATOM 680 C CA . VAL A 1 95 ? -1.185 -9.709 -4.373 1.00 95.75 95 VAL A CA 1
ATOM 681 C C . VAL A 1 95 ? -0.723 -9.317 -2.975 1.00 95.75 95 VAL A C 1
ATOM 683 O O . VAL A 1 95 ? -1.289 -8.420 -2.345 1.00 95.75 95 VAL A O 1
ATOM 686 N N . TRP A 1 96 ? 0.327 -9.979 -2.493 1.00 96.88 96 TRP A N 1
ATOM 687 C CA . TRP A 1 96 ? 1.054 -9.559 -1.300 1.00 96.88 96 TRP A CA 1
ATOM 688 C C . TRP A 1 96 ? 2.310 -8.802 -1.698 1.00 96.88 96 TRP A C 1
ATOM 690 O O . TRP A 1 96 ? 3.085 -9.274 -2.524 1.00 96.88 96 TRP A O 1
ATOM 700 N N . VAL A 1 97 ? 2.545 -7.656 -1.071 1.00 96.88 97 VAL A N 1
ATOM 701 C CA . VAL A 1 97 ? 3.741 -6.840 -1.289 1.00 96.88 97 VAL A CA 1
ATOM 702 C C . VAL A 1 97 ? 4.365 -6.527 0.060 1.00 96.88 97 VAL A C 1
ATOM 704 O O . VAL A 1 97 ? 3.686 -6.070 0.980 1.00 96.88 97 VAL A O 1
ATOM 707 N N . ARG A 1 98 ? 5.673 -6.765 0.173 1.00 96.62 98 ARG A N 1
ATOM 708 C CA . ARG A 1 98 ? 6.479 -6.336 1.317 1.00 96.62 98 ARG A CA 1
ATOM 709 C C . ARG A 1 98 ? 7.350 -5.167 0.889 1.00 96.62 98 ARG A C 1
ATOM 711 O O . ARG A 1 98 ? 8.177 -5.303 -0.010 1.00 96.62 98 ARG A O 1
ATOM 718 N N . GLY A 1 99 ? 7.192 -4.031 1.553 1.00 96.88 99 GLY A N 1
ATOM 719 C CA . GLY A 1 99 ? 7.905 -2.805 1.204 1.00 96.88 99 GLY A CA 1
ATOM 720 C C . GLY A 1 99 ? 8.174 -1.920 2.411 1.00 96.88 99 GLY A C 1
ATOM 721 O O . GLY A 1 99 ? 7.671 -2.158 3.507 1.00 96.88 99 GLY A O 1
ATOM 722 N N . ARG A 1 100 ? 8.990 -0.889 2.203 1.00 98.12 100 ARG A N 1
ATOM 723 C CA . ARG A 1 100 ? 9.205 0.188 3.170 1.00 98.12 100 ARG A CA 1
ATOM 724 C C . ARG A 1 100 ? 8.258 1.339 2.885 1.00 98.12 100 ARG A C 1
ATOM 726 O O . ARG A 1 100 ? 8.068 1.702 1.725 1.00 98.12 100 ARG A O 1
ATOM 733 N N . VAL A 1 101 ? 7.710 1.944 3.930 1.00 97.50 101 VAL A N 1
ATOM 734 C CA . VAL A 1 101 ? 6.896 3.157 3.810 1.00 97.50 101 VAL A CA 1
ATOM 735 C C . VAL A 1 101 ? 7.814 4.348 3.556 1.00 97.50 101 VAL A C 1
ATOM 737 O O . VAL A 1 101 ? 8.442 4.860 4.474 1.00 97.50 101 VAL A O 1
ATOM 740 N N . HIS A 1 102 ? 7.922 4.795 2.310 1.00 97.19 102 HIS A N 1
ATOM 741 C CA . HIS A 1 102 ? 8.819 5.894 1.961 1.00 97.19 102 HIS A CA 1
ATOM 742 C C . HIS A 1 102 ? 8.235 7.252 2.365 1.00 97.19 102 HIS A C 1
ATOM 744 O O . HIS A 1 102 ? 8.859 8.045 3.071 1.00 97.19 102 HIS A O 1
ATOM 750 N N . THR A 1 103 ? 6.997 7.510 1.946 1.00 95.75 103 THR A N 1
ATOM 751 C CA . THR A 1 103 ? 6.231 8.690 2.353 1.00 95.75 103 THR A CA 1
ATOM 752 C C . THR A 1 103 ? 4.772 8.314 2.572 1.00 95.75 103 THR A C 1
ATOM 754 O O . THR A 1 103 ? 4.271 7.365 1.968 1.00 95.75 103 THR A O 1
ATOM 757 N N . THR A 1 104 ? 4.099 9.072 3.436 1.00 95.81 104 THR A N 1
ATOM 758 C CA . THR A 1 104 ? 2.696 8.862 3.800 1.00 95.81 104 THR A CA 1
ATOM 759 C C . THR A 1 104 ? 1.968 10.193 3.753 1.00 95.81 104 THR A C 1
ATOM 761 O O . THR A 1 104 ? 2.473 11.206 4.246 1.00 95.81 104 THR A O 1
ATOM 764 N N . ARG A 1 105 ? 0.768 10.190 3.179 1.00 95.06 105 ARG A N 1
ATOM 765 C CA . ARG A 1 105 ? -0.130 11.337 3.125 1.00 95.06 105 ARG A CA 1
ATOM 766 C C . ARG A 1 105 ? -1.562 10.885 3.380 1.00 95.06 105 ARG A C 1
ATOM 768 O O . ARG A 1 105 ? -2.181 10.242 2.537 1.00 95.06 105 ARG A O 1
ATOM 775 N N . SER A 1 106 ? -2.124 11.317 4.498 1.00 93.25 106 SER A N 1
ATOM 776 C CA . SER A 1 106 ? -3.527 11.070 4.834 1.00 93.25 106 SER A CA 1
ATOM 777 C C . SER A 1 106 ? -4.408 12.243 4.405 1.00 93.25 106 SER A C 1
ATOM 779 O O . SER A 1 106 ? -4.065 13.404 4.629 1.00 93.25 106 SER A O 1
ATOM 781 N N . LYS A 1 107 ? -5.558 11.951 3.794 1.00 92.62 107 LYS A N 1
ATOM 782 C CA . LYS A 1 107 ? -6.578 12.933 3.410 1.00 92.62 107 LYS A CA 1
ATOM 783 C C . LYS A 1 107 ? -7.973 12.378 3.705 1.00 92.62 107 LYS A C 1
ATOM 785 O O . LYS A 1 107 ? -8.540 11.622 2.919 1.00 92.62 107 LYS A O 1
ATOM 790 N N . GLY A 1 108 ? -8.556 12.786 4.832 1.00 92.12 108 GLY A N 1
ATOM 791 C CA . GLY A 1 108 ? -9.920 12.407 5.214 1.00 92.12 108 GLY A CA 1
ATOM 792 C C . GLY A 1 108 ? -10.101 10.890 5.335 1.00 92.12 108 GLY A C 1
ATOM 793 O O . GLY A 1 108 ? -9.572 10.276 6.252 1.00 92.12 108 GLY A O 1
ATOM 794 N N . LYS A 1 109 ? -10.861 10.289 4.409 1.00 93.38 109 LYS A N 1
ATOM 795 C CA . LYS A 1 109 ? -11.163 8.842 4.372 1.00 93.38 109 LYS A CA 1
ATOM 796 C C . LYS A 1 109 ? -10.159 8.015 3.553 1.00 93.38 109 LYS A C 1
ATOM 798 O O . LYS A 1 109 ? -10.434 6.857 3.245 1.00 93.38 109 LYS A O 1
ATOM 803 N N . GLN A 1 110 ? -9.044 8.610 3.146 1.00 95.31 110 GLN A N 1
ATOM 804 C CA . GLN A 1 110 ? -8.025 7.961 2.327 1.00 95.31 110 GLN A CA 1
ATOM 805 C C . GLN A 1 110 ? -6.634 8.220 2.904 1.00 95.31 110 GLN A C 1
ATOM 807 O O . GLN A 1 110 ? -6.356 9.305 3.418 1.00 95.31 110 GLN A O 1
ATOM 812 N N . CYS A 1 111 ? -5.752 7.238 2.785 1.00 96.75 111 CYS A N 1
ATOM 813 C CA . CYS A 1 111 ? -4.332 7.348 3.070 1.00 96.75 111 CYS A CA 1
ATOM 814 C C . CYS A 1 111 ? -3.549 6.867 1.849 1.00 96.75 111 CYS A C 1
ATOM 816 O O . CYS A 1 111 ? -3.794 5.780 1.333 1.00 96.75 111 CYS A O 1
ATOM 818 N N . PHE A 1 112 ? -2.630 7.705 1.382 1.00 96.81 112 PHE A N 1
ATOM 819 C CA . PHE A 1 112 ? -1.732 7.426 0.273 1.00 96.81 112 PHE A CA 1
ATOM 820 C C . PHE A 1 112 ? -0.347 7.156 0.845 1.00 96.81 112 PHE A C 1
ATOM 822 O O . PHE A 1 112 ? 0.208 7.996 1.556 1.00 96.81 112 PHE A O 1
ATOM 829 N N . LEU A 1 113 ? 0.211 5.997 0.531 1.00 97.12 113 LEU A N 1
ATOM 830 C CA . LEU A 1 113 ? 1.561 5.607 0.900 1.00 97.12 113 LEU A CA 1
ATOM 831 C C . LEU A 1 113 ? 2.370 5.375 -0.370 1.00 97.12 113 LEU A C 1
ATOM 833 O O . LEU A 1 113 ? 1.870 4.809 -1.338 1.00 97.12 113 LEU A O 1
ATOM 837 N N . VAL A 1 114 ? 3.638 5.761 -0.353 1.00 97.69 114 VAL A N 1
ATOM 838 C CA . VAL A 1 114 ? 4.601 5.302 -1.355 1.00 97.69 114 VAL A CA 1
ATOM 839 C C . VAL A 1 114 ? 5.349 4.126 -0.754 1.00 97.69 114 VAL A C 1
ATOM 841 O O . VAL A 1 114 ? 6.095 4.295 0.213 1.00 97.69 114 VAL A O 1
ATOM 844 N N . LEU A 1 115 ? 5.140 2.934 -1.307 1.00 97.50 115 LEU A N 1
ATOM 845 C CA . LEU A 1 115 ? 5.884 1.741 -0.921 1.00 97.50 115 LEU A CA 1
ATOM 846 C C . LEU A 1 115 ? 7.155 1.659 -1.754 1.00 97.50 115 LEU A C 1
ATOM 848 O O . LEU A 1 115 ? 7.108 1.734 -2.979 1.00 97.50 115 LEU A O 1
ATOM 852 N N . ARG A 1 116 ? 8.291 1.490 -1.081 1.00 97.44 116 ARG A N 1
ATOM 853 C CA . ARG A 1 116 ? 9.606 1.349 -1.699 1.00 97.44 116 ARG A CA 1
ATOM 854 C C . ARG A 1 116 ? 10.177 -0.027 -1.416 1.00 97.44 116 ARG A C 1
ATOM 856 O O . ARG A 1 116 ? 10.286 -0.439 -0.261 1.00 97.44 116 ARG A O 1
ATOM 863 N N . GLN A 1 117 ? 10.620 -0.705 -2.461 1.00 97.00 117 GLN A N 1
ATOM 864 C CA . GLN A 1 117 ? 11.411 -1.920 -2.355 1.00 97.00 117 GLN A CA 1
ATOM 865 C C . GLN A 1 117 ? 12.665 -1.732 -3.202 1.00 97.00 117 GLN A C 1
ATOM 867 O O . GLN A 1 117 ? 12.593 -1.646 -4.423 1.00 97.00 117 GLN A O 1
ATOM 872 N N . GLN A 1 118 ? 13.820 -1.643 -2.537 1.00 94.38 118 GLN A N 1
ATOM 873 C CA . GLN A 1 118 ? 15.094 -1.312 -3.184 1.00 94.38 118 GLN A CA 1
ATOM 874 C C . GLN A 1 118 ? 14.992 0.015 -3.970 1.00 94.38 118 GLN A C 1
ATOM 876 O O . GLN A 1 118 ? 14.739 1.055 -3.349 1.00 94.38 118 GLN A O 1
ATOM 881 N N . SER A 1 119 ? 15.204 -0.022 -5.289 1.00 93.44 119 SER A N 1
ATOM 882 C CA . SER A 1 119 ? 15.119 1.110 -6.222 1.00 93.44 119 SER A CA 1
ATOM 883 C C . SER A 1 119 ? 13.727 1.323 -6.823 1.00 93.44 119 SER A C 1
ATOM 885 O O . SER A 1 119 ? 13.520 2.345 -7.470 1.00 93.44 119 SER A O 1
ATOM 887 N N . SER A 1 120 ? 12.782 0.405 -6.610 1.00 96.69 120 SER A N 1
ATOM 888 C CA . SER A 1 120 ? 11.429 0.492 -7.166 1.00 96.69 120 SER A CA 1
ATOM 889 C C . SER A 1 120 ? 10.439 1.048 -6.147 1.00 96.69 120 SER A C 1
ATOM 891 O O . SER A 1 120 ? 10.499 0.733 -4.952 1.00 96.69 120 SER A O 1
ATOM 893 N N . THR A 1 121 ? 9.510 1.871 -6.620 1.00 97.62 121 THR A N 1
ATOM 894 C CA . THR A 1 121 ? 8.455 2.497 -5.824 1.00 97.62 121 THR A CA 1
ATOM 895 C C . THR A 1 121 ? 7.096 2.366 -6.496 1.00 97.62 121 THR A C 1
ATOM 897 O O . THR A 1 121 ? 6.983 2.446 -7.718 1.00 97.62 121 THR A O 1
ATOM 900 N N . VAL A 1 122 ? 6.055 2.195 -5.683 1.00 97.44 122 VAL A N 1
ATOM 901 C CA . VAL A 1 122 ? 4.660 2.104 -6.128 1.00 97.44 122 VAL A CA 1
ATOM 902 C C . VAL A 1 122 ? 3.742 2.843 -5.158 1.00 97.44 122 VAL A C 1
ATOM 904 O O . VAL A 1 122 ? 3.974 2.863 -3.944 1.00 97.44 122 VAL A O 1
ATOM 907 N N . GLN A 1 123 ? 2.682 3.449 -5.690 1.00 97.44 123 GLN A N 1
ATOM 908 C CA . GLN A 1 123 ? 1.639 4.069 -4.884 1.00 97.44 123 GLN A CA 1
ATOM 909 C C . GLN A 1 123 ? 0.713 3.003 -4.295 1.00 97.44 123 GLN A C 1
ATOM 911 O O . GLN A 1 123 ? 0.210 2.132 -5.001 1.00 97.44 123 GLN A O 1
ATOM 916 N N . CYS A 1 124 ? 0.453 3.106 -2.998 1.00 97.44 124 CYS A N 1
ATOM 917 C CA . CYS A 1 124 ? -0.503 2.297 -2.263 1.00 97.44 124 CYS A CA 1
ATOM 918 C C . CYS A 1 124 ? -1.576 3.201 -1.654 1.00 97.44 124 CYS A C 1
ATOM 920 O O . CYS A 1 124 ? -1.275 4.202 -1.003 1.00 97.44 124 CYS A O 1
ATOM 922 N N . VAL A 1 125 ? -2.836 2.851 -1.872 1.00 97.00 125 VAL A N 1
ATOM 923 C CA . VAL A 1 125 ? -4.009 3.599 -1.436 1.00 97.00 125 VAL A CA 1
ATOM 924 C C . VAL A 1 125 ? -4.790 2.745 -0.448 1.00 97.00 125 VAL A C 1
ATOM 926 O O . VAL A 1 125 ? -5.237 1.643 -0.764 1.00 97.00 125 VAL A O 1
ATOM 929 N N . VAL A 1 126 ? -4.983 3.280 0.753 1.00 96.81 126 VAL A N 1
ATOM 930 C CA . VAL A 1 126 ? -5.853 2.720 1.788 1.00 96.81 126 VAL A CA 1
ATOM 931 C C . VAL A 1 126 ? -7.066 3.637 1.881 1.00 96.81 126 VAL A C 1
ATOM 933 O O . VAL A 1 126 ? -6.961 4.769 2.352 1.00 96.81 126 VAL A O 1
ATOM 936 N N . ALA A 1 127 ? -8.216 3.184 1.394 1.00 95.25 127 ALA A N 1
ATOM 937 C CA . ALA A 1 127 ? -9.439 3.980 1.344 1.00 95.25 127 ALA A CA 1
ATOM 938 C C . ALA A 1 127 ? -10.577 3.254 2.055 1.00 95.25 127 ALA A C 1
ATOM 940 O O . ALA A 1 127 ? -10.751 2.054 1.858 1.00 95.25 127 ALA A O 1
ATOM 941 N N . VAL A 1 128 ? -11.365 3.990 2.846 1.00 94.00 128 VAL A N 1
ATOM 942 C CA . VAL A 1 128 ? -12.542 3.421 3.518 1.00 94.00 128 VAL A CA 1
ATOM 943 C C . VAL A 1 128 ? -13.486 2.815 2.481 1.00 94.00 128 VAL A C 1
ATOM 945 O O . VAL A 1 128 ? -13.870 3.489 1.524 1.00 94.00 128 VAL A O 1
ATOM 948 N N . ASN A 1 129 ? -13.889 1.569 2.703 1.00 90.94 129 ASN A N 1
ATOM 949 C CA . ASN A 1 129 ? -14.882 0.867 1.899 1.00 90.94 129 ASN A CA 1
ATOM 950 C C . ASN A 1 129 ? -15.861 0.128 2.824 1.00 90.94 129 ASN A C 1
ATOM 952 O O . ASN A 1 129 ? -15.559 -0.075 3.993 1.00 90.94 129 ASN A O 1
ATOM 956 N N . ASP A 1 130 ? -17.011 -0.309 2.321 1.00 84.88 130 ASP A N 1
ATOM 957 C CA . ASP A 1 130 ? -18.061 -0.882 3.183 1.00 84.88 130 ASP A CA 1
ATOM 958 C C . ASP A 1 130 ? -17.789 -2.328 3.645 1.00 84.88 130 ASP A C 1
ATOM 960 O O . ASP A 1 130 ? -18.614 -2.915 4.341 1.00 84.88 130 ASP A O 1
ATOM 964 N N . LYS A 1 131 ? -16.669 -2.939 3.224 1.00 83.12 131 LYS A N 1
ATOM 965 C CA . LYS A 1 131 ? -16.426 -4.386 3.377 1.00 83.12 131 LYS A CA 1
ATOM 966 C C . LYS A 1 131 ? -15.170 -4.742 4.170 1.00 83.12 131 LYS A C 1
ATOM 968 O O . LYS A 1 131 ? -15.222 -5.653 4.982 1.00 83.12 131 LYS A O 1
ATOM 973 N N . THR A 1 132 ? -14.042 -4.093 3.893 1.00 85.06 132 THR A N 1
ATOM 974 C CA . THR A 1 132 ? -12.710 -4.530 4.346 1.00 85.06 132 THR A CA 1
ATOM 975 C C . THR A 1 132 ? -11.878 -3.441 5.015 1.00 85.06 132 THR A C 1
ATOM 977 O O . THR A 1 132 ? -11.034 -3.781 5.832 1.00 85.06 132 THR A O 1
ATOM 980 N N . VAL A 1 133 ? -12.074 -2.155 4.704 1.00 92.12 133 VAL A N 1
ATOM 981 C CA . VAL A 1 133 ? -11.241 -1.044 5.201 1.00 92.12 133 VAL A CA 1
ATOM 982 C C . VAL A 1 133 ? -12.090 -0.031 5.964 1.00 92.12 133 VAL A C 1
ATOM 984 O O . VAL A 1 133 ? -12.892 0.691 5.372 1.00 92.12 133 VAL A O 1
ATOM 987 N N . SER A 1 134 ? -11.873 0.052 7.273 1.00 93.44 134 SER A N 1
ATOM 988 C CA . SER A 1 134 ? -12.523 0.964 8.205 1.00 93.44 134 SER A CA 1
ATOM 989 C C . SER A 1 134 ? -11.775 2.292 8.324 1.00 93.44 134 SER A C 1
ATOM 991 O O . SER A 1 134 ? -10.639 2.463 7.868 1.00 93.44 134 SER A O 1
ATOM 993 N N . LYS A 1 135 ? -12.408 3.278 8.969 1.00 92.44 135 LYS A N 1
ATOM 994 C CA . LYS A 1 135 ? -11.751 4.561 9.278 1.00 92.44 135 LYS A CA 1
ATOM 995 C C . LYS A 1 135 ? -10.553 4.364 10.210 1.00 92.44 135 LYS A C 1
ATOM 997 O O . LYS A 1 135 ? -9.563 5.083 10.074 1.00 92.44 135 LYS A O 1
ATOM 1002 N N . GLN A 1 136 ? -10.643 3.406 11.136 1.00 93.00 136 GLN A N 1
ATOM 1003 C CA . GLN A 1 136 ? -9.555 3.066 12.048 1.00 93.00 136 GLN A CA 1
ATOM 1004 C C . GLN A 1 136 ? -8.334 2.549 11.280 1.00 93.00 136 GLN A C 1
ATOM 1006 O O . GLN A 1 136 ? -7.228 3.030 11.526 1.00 93.00 136 GLN A O 1
ATOM 1011 N N . MET A 1 137 ? -8.534 1.673 10.288 1.00 95.06 137 MET A N 1
ATOM 1012 C CA . MET A 1 137 ? -7.452 1.170 9.436 1.00 95.06 137 MET A CA 1
ATOM 1013 C C . MET A 1 137 ? -6.742 2.300 8.675 1.00 95.06 137 MET A C 1
ATOM 1015 O O . MET A 1 137 ? -5.517 2.382 8.697 1.00 95.06 137 MET A O 1
ATOM 1019 N N . VAL A 1 138 ? -7.492 3.228 8.065 1.00 95.62 138 VAL A N 1
ATOM 1020 C CA . VAL A 1 138 ? -6.907 4.388 7.359 1.00 95.62 138 VAL A CA 1
ATOM 1021 C C . VAL A 1 138 ? -6.080 5.262 8.310 1.00 95.62 138 VAL A C 1
ATOM 1023 O O . VAL A 1 138 ? -4.978 5.691 7.954 1.00 95.62 138 VAL A O 1
ATOM 1026 N N . LYS A 1 139 ? -6.578 5.505 9.532 1.00 94.25 139 LYS A N 1
ATOM 1027 C CA . LYS A 1 139 ? -5.846 6.256 10.565 1.00 94.25 139 LYS A CA 1
ATOM 1028 C C . LYS A 1 139 ? -4.569 5.524 10.981 1.00 94.25 139 LYS A C 1
ATOM 1030 O O . LYS A 1 139 ? -3.520 6.160 11.063 1.00 94.25 139 LYS A O 1
ATOM 1035 N N . PHE A 1 140 ? -4.645 4.207 11.189 1.00 95.56 140 PHE A N 1
ATOM 1036 C CA . PHE A 1 140 ? -3.490 3.376 11.526 1.00 95.56 140 PHE A CA 1
ATOM 1037 C C . PHE A 1 140 ? -2.417 3.455 10.440 1.00 95.56 140 PHE A C 1
ATOM 1039 O O . PHE A 1 140 ? -1.292 3.844 10.744 1.00 95.56 140 PHE A O 1
ATOM 1046 N N . SER A 1 141 ? -2.768 3.197 9.176 1.00 95.44 141 SER A N 1
ATOM 1047 C CA . SER A 1 141 ? -1.826 3.278 8.050 1.00 95.44 141 SER A CA 1
ATOM 1048 C C . SER A 1 141 ? -1.186 4.664 7.925 1.00 95.44 141 SER A C 1
ATOM 1050 O O . SER A 1 141 ? -0.008 4.774 7.604 1.00 95.44 141 SER A O 1
ATOM 1052 N N . GLY A 1 142 ? -1.939 5.728 8.224 1.00 94.88 142 GLY A N 1
ATOM 1053 C CA . GLY A 1 142 ? -1.433 7.101 8.266 1.00 94.88 142 GLY A CA 1
ATOM 1054 C C . GLY A 1 142 ? -0.448 7.396 9.404 1.00 94.88 142 GLY A C 1
ATOM 1055 O O . GLY A 1 142 ? 0.359 8.314 9.279 1.00 94.88 142 GLY A O 1
ATOM 1056 N N . SER A 1 143 ? -0.514 6.639 10.501 1.00 95.00 143 SER A N 1
ATOM 1057 C CA . SER A 1 143 ? 0.338 6.810 11.689 1.00 95.00 143 SER A CA 1
ATOM 1058 C C . SER A 1 143 ? 1.640 6.004 11.651 1.00 95.00 143 SER A C 1
ATOM 1060 O O . SER A 1 143 ? 2.470 6.139 12.548 1.00 95.00 143 SER A O 1
ATOM 1062 N N . VAL A 1 144 ? 1.826 5.165 10.627 1.00 96.25 144 VAL A N 1
ATOM 1063 C CA . VAL A 1 144 ? 3.023 4.332 10.475 1.00 96.25 144 VAL A CA 1
ATOM 1064 C C . VAL A 1 144 ? 4.252 5.220 10.245 1.00 96.25 144 VAL A C 1
ATOM 1066 O O . VAL A 1 144 ? 4.211 6.086 9.361 1.00 96.25 144 VAL A O 1
ATOM 1069 N N . PRO A 1 145 ? 5.347 5.025 11.004 1.00 95.75 145 PRO A N 1
ATOM 1070 C CA . PRO A 1 145 ? 6.577 5.776 10.801 1.00 95.75 145 PRO A CA 1
ATOM 1071 C C . PRO A 1 145 ? 7.163 5.577 9.397 1.00 95.75 145 PRO A C 1
ATOM 1073 O O . PRO A 1 145 ? 6.925 4.582 8.710 1.00 95.75 145 PRO A O 1
ATOM 1076 N N . ARG A 1 146 ? 7.951 6.555 8.946 1.00 96.00 146 ARG A N 1
ATOM 1077 C CA . ARG A 1 146 ? 8.669 6.438 7.670 1.00 96.00 146 ARG A CA 1
ATOM 1078 C C . ARG A 1 146 ? 9.783 5.403 7.792 1.00 96.00 146 ARG A C 1
ATOM 1080 O O . ARG A 1 146 ? 10.395 5.265 8.842 1.00 96.00 146 ARG A O 1
ATOM 1087 N N . GLU A 1 147 ? 10.059 4.729 6.686 1.00 96.62 147 GLU A N 1
ATOM 1088 C CA . GLU A 1 147 ? 11.035 3.646 6.516 1.00 96.62 147 GLU A CA 1
ATOM 1089 C C . GLU A 1 147 ? 10.723 2.332 7.256 1.00 96.62 147 GLU A C 1
ATOM 1091 O O . GLU A 1 147 ? 11.453 1.346 7.076 1.00 96.62 147 GLU A O 1
ATOM 1096 N N . SER A 1 148 ? 9.592 2.274 7.968 1.00 97.50 148 SER A N 1
ATOM 1097 C CA . SER A 1 148 ? 9.034 1.046 8.530 1.00 97.50 148 SER A CA 1
ATOM 1098 C C . SER A 1 148 ? 8.712 0.020 7.439 1.00 97.50 148 SER A C 1
ATOM 1100 O O . SER A 1 148 ? 8.289 0.370 6.332 1.00 97.50 148 SER A O 1
ATOM 1102 N N . ILE A 1 149 ? 8.905 -1.261 7.753 1.00 97.44 149 ILE A N 1
ATOM 1103 C CA . ILE A 1 149 ? 8.612 -2.390 6.862 1.00 97.44 149 ILE A CA 1
ATOM 1104 C C . ILE A 1 149 ? 7.170 -2.830 7.084 1.00 97.44 149 ILE A C 1
ATOM 1106 O O . ILE A 1 149 ? 6.777 -3.149 8.209 1.00 97.44 149 ILE A O 1
ATOM 1110 N N . VAL A 1 150 ? 6.410 -2.895 5.996 1.00 97.50 150 VAL A N 1
ATOM 1111 C CA . VAL A 1 150 ? 4.999 -3.274 5.998 1.00 97.50 150 VAL A CA 1
ATOM 1112 C C . VAL A 1 150 ? 4.731 -4.414 5.022 1.00 97.50 150 VAL A C 1
ATOM 1114 O O . VAL A 1 150 ? 5.327 -4.476 3.943 1.00 97.50 150 VAL A O 1
ATOM 1117 N N . ASP A 1 151 ? 3.809 -5.290 5.412 1.00 96.75 151 ASP A N 1
ATOM 1118 C CA . ASP A 1 151 ? 3.189 -6.290 4.549 1.00 96.75 151 ASP A CA 1
ATOM 1119 C C . ASP A 1 151 ? 1.805 -5.796 4.166 1.00 96.75 151 ASP A C 1
ATOM 1121 O 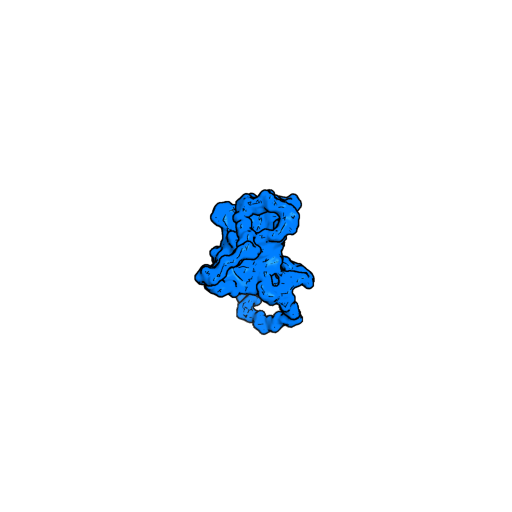O . ASP A 1 151 ? 0.966 -5.530 5.030 1.00 96.75 151 ASP A O 1
ATOM 1125 N N . VAL A 1 152 ? 1.558 -5.685 2.868 1.00 96.88 152 VAL A N 1
ATOM 1126 C CA . VAL A 1 152 ? 0.293 -5.185 2.345 1.00 96.88 152 VAL A CA 1
ATOM 1127 C C . VAL A 1 152 ? -0.291 -6.222 1.409 1.00 96.88 152 VAL A C 1
ATOM 1129 O O . VAL A 1 152 ? 0.362 -6.649 0.456 1.00 96.88 152 VAL A O 1
ATOM 1132 N N . ARG A 1 153 ? -1.539 -6.601 1.666 1.00 96.56 153 ARG A N 1
ATOM 1133 C CA . ARG A 1 153 ? -2.354 -7.337 0.706 1.00 96.56 153 ARG A CA 1
ATOM 1134 C C . ARG A 1 153 ? -3.164 -6.317 -0.074 1.00 96.56 153 ARG A C 1
ATOM 1136 O O . ARG A 1 153 ? -3.888 -5.530 0.536 1.00 96.56 153 ARG A O 1
ATOM 1143 N N . ALA A 1 154 ? -3.018 -6.286 -1.392 1.00 96.44 154 ALA A N 1
ATOM 1144 C CA . ALA A 1 154 ? -3.626 -5.249 -2.215 1.00 96.44 154 ALA A CA 1
ATOM 1145 C C . ALA A 1 154 ? -4.097 -5.769 -3.569 1.00 96.44 154 ALA A C 1
ATOM 1147 O O . ALA A 1 154 ? -3.570 -6.743 -4.104 1.00 96.44 154 ALA A O 1
ATOM 1148 N N . ARG A 1 155 ? -5.086 -5.075 -4.131 1.00 96.19 155 ARG A N 1
ATOM 1149 C CA . ARG A 1 155 ? -5.517 -5.243 -5.516 1.00 96.19 155 ARG A CA 1
ATOM 1150 C C . ARG A 1 155 ? -4.673 -4.363 -6.434 1.00 96.19 155 ARG A C 1
ATOM 1152 O O . ARG A 1 155 ? -4.497 -3.182 -6.138 1.00 96.19 155 ARG A O 1
ATOM 1159 N N . VAL A 1 156 ? -4.191 -4.920 -7.541 1.00 96.31 156 VAL A N 1
ATOM 1160 C CA . VAL A 1 156 ? -3.478 -4.166 -8.582 1.00 96.31 156 VAL A CA 1
ATOM 1161 C C . VAL A 1 156 ? -4.492 -3.438 -9.458 1.00 96.31 156 VAL A C 1
ATOM 1163 O O . VAL A 1 156 ? -5.267 -4.077 -10.168 1.00 96.31 156 VAL A O 1
ATOM 1166 N N . VAL A 1 157 ? -4.494 -2.108 -9.420 1.00 95.88 157 VAL A N 1
ATOM 1167 C CA . VAL A 1 157 ? -5.445 -1.276 -10.167 1.00 95.88 157 VAL A CA 1
ATOM 1168 C C . VAL A 1 157 ? -4.684 -0.429 -11.190 1.00 95.88 157 VAL A C 1
ATOM 1170 O O . VAL A 1 157 ? -3.776 0.311 -10.810 1.00 95.88 157 VAL A O 1
ATOM 1173 N N . PRO A 1 158 ? -5.005 -0.512 -12.494 1.00 94.31 158 PRO A N 1
ATOM 1174 C CA . PRO A 1 158 ? -4.380 0.342 -13.496 1.00 94.31 158 PRO A CA 1
ATOM 1175 C C . PRO A 1 158 ? -4.829 1.796 -13.319 1.00 94.31 158 PRO A C 1
ATOM 1177 O O . PRO A 1 158 ? -6.009 2.068 -13.095 1.00 94.31 158 PRO A O 1
ATOM 1180 N N . VAL A 1 159 ? -3.902 2.739 -13.484 1.00 93.81 159 VAL A N 1
ATOM 1181 C CA . VAL A 1 159 ? -4.211 4.172 -13.406 1.00 93.81 159 VAL A CA 1
ATOM 1182 C C . VAL A 1 159 ? -4.300 4.797 -14.793 1.00 93.81 159 VAL A C 1
ATOM 1184 O O . VAL A 1 159 ? -3.496 4.516 -15.679 1.00 93.81 159 VAL A O 1
ATOM 1187 N N . ALA A 1 160 ? -5.294 5.666 -14.988 1.00 90.94 160 ALA A N 1
ATOM 1188 C CA . ALA A 1 160 ? -5.456 6.409 -16.240 1.00 90.94 160 ALA A CA 1
ATOM 1189 C C . ALA A 1 160 ? -4.429 7.548 -16.374 1.00 90.94 160 ALA A C 1
ATOM 1191 O O . ALA A 1 160 ? -3.954 7.836 -17.471 1.00 90.94 160 ALA A O 1
ATOM 1192 N N . ALA A 1 161 ? -4.083 8.190 -15.255 1.00 92.38 161 ALA A N 1
ATOM 1193 C CA . ALA A 1 161 ? -3.060 9.226 -15.179 1.00 92.38 161 ALA A CA 1
ATOM 1194 C C . ALA A 1 161 ? -1.772 8.641 -14.593 1.00 92.38 161 ALA A C 1
ATOM 1196 O O . ALA A 1 161 ? -1.817 7.937 -13.586 1.00 92.38 161 ALA A O 1
ATOM 1197 N N . LYS A 1 162 ? -0.630 8.949 -15.214 1.00 92.62 162 LYS A N 1
ATOM 1198 C CA . LYS A 1 162 ? 0.672 8.447 -14.767 1.00 92.62 162 LYS A CA 1
ATOM 1199 C C . LYS A 1 162 ? 1.040 9.005 -13.394 1.00 92.62 162 LYS A C 1
ATOM 1201 O O . LYS A 1 162 ? 0.919 10.206 -13.156 1.00 92.62 162 LYS A O 1
ATOM 1206 N N . ILE A 1 163 ? 1.547 8.144 -12.517 1.00 93.12 163 ILE A N 1
ATOM 1207 C CA . ILE A 1 163 ? 2.042 8.540 -11.193 1.00 93.12 163 ILE A CA 1
ATOM 1208 C C . ILE A 1 163 ? 3.531 8.887 -11.297 1.00 93.12 163 ILE A C 1
ATOM 1210 O O . ILE A 1 163 ? 4.391 8.041 -11.086 1.00 93.12 163 ILE A O 1
ATOM 1214 N N . GLU A 1 164 ? 3.854 10.143 -11.607 1.00 93.44 164 GLU A N 1
ATOM 1215 C CA . GLU A 1 164 ? 5.244 10.594 -11.830 1.00 93.44 164 GLU A CA 1
ATOM 1216 C C . GLU A 1 164 ? 6.157 10.459 -10.599 1.00 93.44 164 GLU A C 1
ATOM 1218 O O . GLU A 1 164 ? 7.376 10.387 -10.728 1.00 93.44 164 GLU A O 1
ATOM 1223 N N . ALA A 1 165 ? 5.576 10.407 -9.398 1.00 92.19 165 ALA A N 1
ATOM 1224 C CA . ALA A 1 165 ? 6.321 10.276 -8.148 1.00 92.19 165 ALA A CA 1
ATOM 1225 C C . ALA A 1 165 ? 6.876 8.858 -7.900 1.00 92.19 165 ALA A C 1
ATOM 1227 O O . ALA A 1 165 ? 7.685 8.677 -6.988 1.00 92.19 165 ALA A O 1
ATOM 1228 N N . CYS A 1 166 ? 6.423 7.852 -8.655 1.00 95.44 166 CYS A N 1
ATOM 1229 C CA . CYS A 1 166 ? 6.801 6.449 -8.480 1.00 95.44 166 CYS A CA 1
ATOM 1230 C C . CYS A 1 166 ? 7.524 5.898 -9.719 1.00 95.44 166 CYS A C 1
ATOM 1232 O O . CYS A 1 166 ? 7.383 6.430 -10.821 1.00 95.44 166 CYS A O 1
ATOM 1234 N N . THR A 1 167 ? 8.295 4.818 -9.553 1.00 95.19 167 THR A N 1
ATOM 1235 C CA . THR A 1 167 ? 8.852 4.084 -10.703 1.00 95.19 167 THR A CA 1
ATOM 1236 C C . THR A 1 167 ? 7.752 3.326 -11.436 1.00 95.19 167 THR A C 1
ATOM 1238 O O . THR A 1 167 ? 7.708 3.347 -12.663 1.00 95.19 167 THR A O 1
ATOM 1241 N N . GLU A 1 168 ? 6.825 2.722 -10.688 1.00 94.38 168 GLU A N 1
ATOM 1242 C CA . GLU A 1 168 ? 5.603 2.136 -11.233 1.00 94.38 168 GLU A CA 1
ATOM 1243 C C . GLU A 1 168 ? 4.565 3.240 -11.454 1.00 94.38 168 GLU A C 1
ATOM 1245 O O . GLU A 1 168 ? 3.915 3.710 -10.520 1.00 94.38 168 GLU A O 1
ATOM 1250 N N . GLN A 1 169 ? 4.440 3.687 -12.706 1.00 95.31 169 GLN A N 1
ATOM 1251 C CA . GLN A 1 169 ? 3.595 4.834 -13.069 1.00 95.31 169 GLN A CA 1
ATOM 1252 C C . GLN A 1 169 ? 2.227 4.439 -13.626 1.00 95.31 169 GLN A C 1
ATOM 1254 O O . GLN A 1 169 ? 1.345 5.290 -13.725 1.00 95.31 169 GLN A O 1
ATOM 1259 N N . THR A 1 170 ? 2.068 3.188 -14.061 1.00 94.12 170 THR A N 1
ATOM 1260 C CA . THR A 1 170 ? 0.894 2.699 -14.807 1.00 94.12 170 THR A CA 1
ATOM 1261 C C . THR A 1 170 ? -0.144 2.010 -13.930 1.00 94.12 170 THR A C 1
ATOM 1263 O O . THR A 1 170 ? -1.239 1.703 -14.402 1.00 94.12 170 THR A O 1
ATOM 1266 N N . LEU A 1 171 ? 0.185 1.752 -12.664 1.00 95.25 171 LEU A N 1
ATOM 1267 C CA . LEU A 1 171 ? -0.679 1.074 -11.705 1.00 95.25 171 LEU A CA 1
ATOM 1268 C C . LEU A 1 171 ? -0.536 1.665 -10.303 1.00 95.25 171 LEU A C 1
ATOM 1270 O O . LEU A 1 171 ? 0.464 2.300 -9.974 1.00 95.25 171 LEU A O 1
ATOM 1274 N N . GLU A 1 172 ? -1.531 1.399 -9.470 1.00 96.25 172 GLU A N 1
ATOM 1275 C CA . GLU A 1 172 ? -1.507 1.626 -8.032 1.00 96.25 172 GLU A CA 1
ATOM 1276 C C . GLU A 1 172 ? -2.056 0.403 -7.290 1.00 96.25 172 GLU A C 1
ATOM 1278 O O . GLU A 1 172 ? -2.732 -0.458 -7.858 1.00 96.25 172 GLU A O 1
ATOM 1283 N N . LEU A 1 173 ? -1.753 0.317 -5.999 1.00 97.12 173 LEU A N 1
ATOM 1284 C CA . LEU A 1 173 ? -2.191 -0.769 -5.132 1.00 97.12 173 LEU A CA 1
ATOM 1285 C C . LEU A 1 173 ? -3.339 -0.298 -4.245 1.00 97.12 173 LEU A C 1
ATOM 1287 O O . LEU A 1 173 ? -3.181 0.653 -3.487 1.00 97.12 173 LEU A O 1
ATOM 1291 N N . HIS A 1 174 ? -4.484 -0.974 -4.291 1.00 96.75 174 HIS A N 1
ATOM 1292 C CA . HIS A 1 174 ? -5.595 -0.728 -3.365 1.00 96.75 174 HIS A CA 1
ATOM 1293 C C . HIS A 1 174 ? -5.522 -1.729 -2.218 1.00 96.75 174 HIS A C 1
ATOM 1295 O O . HIS A 1 174 ? -5.809 -2.913 -2.402 1.00 96.75 174 HIS A O 1
ATOM 1301 N N . ALA A 1 175 ? -5.102 -1.267 -1.043 1.00 96.75 175 ALA A N 1
ATOM 1302 C CA . ALA A 1 175 ? -4.870 -2.129 0.109 1.00 96.75 175 ALA A CA 1
ATOM 1303 C C . ALA A 1 175 ? -6.180 -2.694 0.674 1.00 96.75 175 ALA A C 1
ATOM 1305 O O . ALA A 1 175 ? -7.137 -1.961 0.930 1.00 96.75 175 ALA A O 1
ATOM 1306 N N . THR A 1 176 ? -6.189 -4.000 0.923 1.00 95.62 176 THR A N 1
ATOM 1307 C CA . THR A 1 176 ? -7.249 -4.714 1.645 1.00 95.62 176 THR A CA 1
ATOM 1308 C C . THR A 1 176 ? -6.805 -5.125 3.042 1.00 95.62 176 THR A C 1
ATOM 1310 O O . THR A 1 176 ? -7.633 -5.146 3.944 1.00 95.62 176 THR A O 1
ATOM 1313 N N . GLU A 1 177 ? -5.516 -5.428 3.220 1.00 95.75 177 GLU A N 1
ATOM 1314 C CA . GLU A 1 177 ? -4.906 -5.744 4.517 1.00 95.75 177 GLU A CA 1
ATOM 1315 C C . GLU A 1 177 ? -3.580 -4.989 4.657 1.00 95.75 177 GLU A C 1
ATOM 1317 O O . GLU A 1 177 ? -2.867 -4.793 3.667 1.00 95.75 177 GLU A O 1
ATOM 1322 N N . PHE A 1 178 ? -3.245 -4.552 5.871 1.00 96.50 178 PHE A N 1
ATOM 1323 C CA . PHE A 1 178 ? -2.083 -3.700 6.121 1.00 96.50 178 PHE A CA 1
ATOM 1324 C C . PHE A 1 178 ? -1.417 -4.017 7.463 1.00 96.50 178 PHE A C 1
ATOM 1326 O O . PHE A 1 178 ? -1.924 -3.666 8.528 1.00 96.50 178 PHE A O 1
ATOM 1333 N N . TYR A 1 179 ? -0.225 -4.599 7.424 1.00 96.69 179 TYR A N 1
ATOM 1334 C CA . TYR A 1 179 ? 0.478 -5.058 8.615 1.00 96.69 179 TYR A CA 1
ATOM 1335 C C . TYR A 1 179 ? 1.837 -4.388 8.771 1.00 96.69 179 TYR A C 1
ATOM 1337 O O . TYR A 1 179 ? 2.671 -4.420 7.869 1.00 96.69 179 TYR A O 1
ATOM 1345 N N . LEU A 1 180 ? 2.094 -3.827 9.949 1.00 97.00 180 LEU A N 1
ATOM 1346 C CA . LEU A 1 180 ? 3.407 -3.325 10.332 1.00 97.00 180 LEU A CA 1
ATOM 1347 C C . LEU A 1 180 ? 4.275 -4.494 10.816 1.00 97.00 180 LEU A C 1
ATOM 1349 O O . LEU A 1 180 ? 3.923 -5.176 11.779 1.00 97.00 180 LEU A O 1
ATOM 1353 N N . VAL A 1 181 ? 5.395 -4.739 10.138 1.00 95.12 181 VAL A N 1
ATOM 1354 C CA . VAL A 1 181 ? 6.334 -5.832 10.451 1.00 95.12 181 VAL A CA 1
ATOM 1355 C C . VAL A 1 181 ? 7.487 -5.343 11.309 1.00 95.12 181 VAL A C 1
ATOM 1357 O O . VAL A 1 181 ? 7.843 -5.973 12.300 1.00 95.12 181 VAL A O 1
ATOM 1360 N N . SER A 1 182 ? 8.063 -4.207 10.933 1.00 94.38 182 SER A N 1
ATOM 1361 C CA . SER A 1 182 ? 9.115 -3.544 11.694 1.00 94.38 182 SER A CA 1
ATOM 1362 C C . SER A 1 182 ? 8.846 -2.055 11.649 1.00 94.38 182 SER A C 1
ATOM 1364 O O . SER A 1 182 ? 8.784 -1.494 10.554 1.00 94.38 182 SER A O 1
ATOM 1366 N N . ALA A 1 183 ? 8.670 -1.448 12.821 1.00 88.19 183 ALA A N 1
ATOM 1367 C CA . ALA A 1 183 ? 8.655 0.003 12.964 1.00 88.19 183 ALA A CA 1
ATOM 1368 C C . ALA A 1 183 ? 10.038 0.580 12.647 1.00 88.19 183 ALA A C 1
ATOM 1370 O O . ALA A 1 183 ? 11.042 -0.084 12.997 1.00 88.19 183 ALA A O 1
#

pLDDT: mean 81.04, std 19.57, range [34.12, 98.12]

Foldseek 3Di:
DPVVVVVVVVVVVVVVVVVVVVVVVVVVVVVVVVVVVVVVVVVPPPPDPPDDPPDDDQQVPLEDADDACPVPDDPPVADEDELVCLVVDDAQDKHKHKFFFADWDADDQKIWTWGDDPPFIAIEMQGDDPHAGDSVNRVVVRPDDGRFIKIFTWTWHFDPAFDPVGPRGGTHTYTRGIYGNGD

InterPro domains:
  IPR004365 OB-fold nucleic acid binding domain, AA-tRNA synthetase-type [PF01336] (95-180)
  IPR004523 Aspartate-tRNA synthetase, type 2 [PTHR43450] (9-182)
  IPR012340 Nucleic acid-binding, OB-fold [G3DSA:2.40.50.140] (55-183)
  IPR012340 Nucleic acid-binding, OB-fold [SSF50249] (62-182)

Secondary structure (DSSP, 8-state):
--SHHHHHHHHHHHHHHHHHHHHHHHHHHHHHHHHHHHHGGGSS-SS-------S--S-TTTEEEPPP----S--TT--BPPGGGGGGSPTT-EEEEEEEEEEEEEETTEEEEEEEETTEEEEEEEE--SSS--HHHHHHHHHPPTT-EEEEEEEEEE-SS--TTSS--SEEEEEEEEEEEE-

Organism: Culex pipiens (NCBI:txid7175)

Sequence (183 aa):
MVEEAAALKEESKKAAKKAAAAAAKAAKKAEHKAAAAAEKGQTENVSAEGGEYAGKDYSEGLYGATKMIQSTCRHADRAFVAVHDLSGCEKDALVWVRGRVHTTRSKGKQCFLVLRQQSSTVQCVVAVNDKTVSKQMVKFSGSVPRESIVDVRARVVPVAAKIEACTEQTLELHATEFYLVSA

=== Feature glossary ===
The record interleaves many kinds of information about one protein. Here is each kind framed as the question it answers.

Q: Are the domains correctly placed relative to each other?
A: Predicted aligned error is AlphaFold's pairwise confidence. Unlike pLDDT (per-residue), PAE is per-residue-pair and captures whether two parts of the structure are correctly placed relative to each other. Units are ångströms of expected positional error.

Q: Which residues are in helices, strands, or loops?
A: Eight-state secondary structur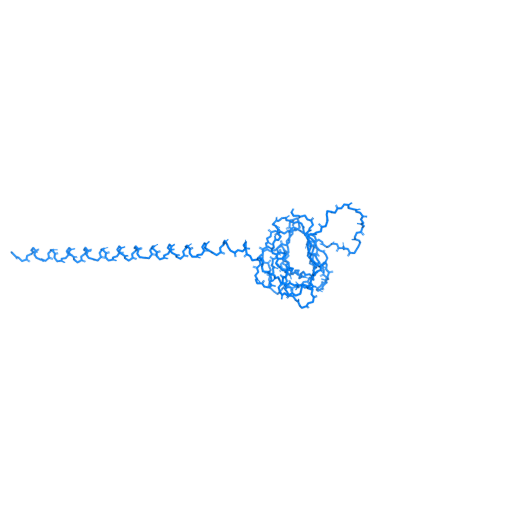e (DSSP): H is the canonical α-helix, G the tighter 3₁₀-helix, I the wider π-helix; E/B are β-structure, T and S are turns and bends, and '-' is everything else. DSSP derives these from the pattern of main-chain N–H···O=C hydrogen bonds, not from the sequence.

Q: What if only a Cα trace is available?
A: P-SEA three-state annotation labels each residue as helix, strand, or coil based purely on the geometry of the Cα trace. It serves as a fallback when the full backbone (and thus DSSP) is unavailable.

Q: What are the backbone torsion angles?
A: φ (phi) and ψ (psi) are the two rotatable backbone dihedrals per residue: φ is the C(i-1)–N–Cα–C torsion, ψ is the N–Cα–C–N(i+1) torsion, both in degrees on (−180°, 180°]. α-helical residues cluster near (−60°, −45°); β-strand residues near (−120°, +130°). A Ramachandran plot is simply a scatter of (φ, ψ) for every residue.

Q: What known structures does this most resemble?
A: Structural nearest neighbors (via Foldseek easy-search vs the PDB). Reported per hit: target PDB id, E-value, and alignment TM-score. A TM-score above ~0.5 is the conventional threshold for 'same fold'.

Q: What family and function is it annotated with?
A: Database cross-references. InterPro integrates a dozen domain/family signature databases into unified entries with residue-range hits. GO terms attach function/process/location labels with evidence codes. CATH codes position the fold in a four-level structural taxonomy. Organism is the NCBI-taxonomy species name.

Q: Which residues are buried vs exposed?
A: Solvent accessibility: the surface area of each residue that a 1.4 Å water probe can touch, in Å². When only backbone atoms are present the absolute values are lower than full-atom SASA (side chains contribute most of the area) and are flagged as backbone-only.

Q: What do the diagnostic plots show?
A: Three diagnostic plots accompany the record. The Cα contact map visualizes the tertiary structure as a 2D adjacency matrix (8 Å cutoff, sequence-local contacts suppressed). The Ramachandran plot shows the distribution of backbone (φ, ψ) torsions, with points in the α and β basins reflecting secondary structure content. The PAE plot shows AlphaFold's inter-residue confidence as a color matrix.

Q: What is the amino-acid chain?
A: The amino-acid sequence is the protein's primary structure: the linear order of residues from the N-terminus to the C-terminus, written in one-letter code. Everything else here — the 3D coordinates, the secondary structure, the domain annotations — is ultimately a consequence of this string.

Q: What do the rendered images show?
A: The six renders are orthographic views along the three Cartesian axes in both directions. Representation (cartoon, sticks, or surface) and color scheme (sequence-rainbow or by-chain) vary across proteins so the training set covers all the common visualization conventions.

Q: Where is each backbone atom in 3D?
A: The mmCIF table is the protein's shape written out atom by atom. For each backbone N, Cα, C, and carbonyl O, it records an (x, y, z) coordinate triple in Å plus the residue type, chain letter, and residue number.

Q: How mobile is each atom in the crystal?
A: For experimental (PDB) structures, the B-factor (temperature factor) quantifies the positional spread of each atom in the crystal — a combination of thermal vibration and static disorder — in units of Å². High B-factors mark flexible loops or poorly resolved regions; low B-factors mark the rigid, well-ordered core.

Q: How big and how compact is the whole molecule?
A: Three whole-structure scalars: the radius of gyration (RMS distance of Cα from centroid, in Å), the count of Cα–Cα contacts (pairs closer than 8 Å and separated by more than four residues in sequence — i.e. tertiary, not local, contacts), and the bounding-box dimensions. Together they distinguish compact globular folds from extended fibres or disordered chains.

Q: What does the local fold look like, residue by residue?
A: A 3Di character summarizes, for each residue, the relative orientation of the Cα frame of its nearest spatial neighbor. Because it encodes fold topology rather than chemistry, 3Di alignments detect remote structural similarity that sequence alignment misses.

Q: How confident is the AlphaFold model at each residue?
A: For AlphaFold models, the B-factor field carries pLDDT — the model's own estimate of local accuracy on a 0–100 scale. Regions with pLDDT<50 should be treated as essentially unmodeled; they often correspond to intrinsically disordered segments.